Protein AF-A0A0B7JXJ0-F1 (afdb_monomer)

Mean predicted aligned error: 17.84 Å

Solvent-accessible surface area (backbone atoms only — not comparable to full-atom values): 14651 Å² total; per-residue (Å²): 142,82,88,81,85,82,82,78,84,78,79,81,83,83,75,88,80,89,81,88,82,89,87,88,83,88,86,86,85,82,81,86,80,88,84,84,80,89,73,78,81,78,77,83,59,80,78,66,70,68,76,76,74,81,79,88,85,82,81,88,83,80,93,78,85,79,77,86,87,81,82,88,81,78,84,67,84,74,80,68,88,86,56,69,81,76,65,71,84,64,75,80,68,64,88,68,76,80,69,72,51,68,66,66,76,43,39,68,59,53,48,41,45,48,65,74,70,55,45,51,75,67,55,50,49,53,48,38,38,71,77,66,67,43,80,90,70,56,72,67,56,53,51,47,45,36,45,73,72,68,56,56,66,97,67,83,57,74,79,51,37,39,56,55,49,50,53,30,57,75,50,76,66,45,87,70,89,44,66,56,95,84,41,80,51,59,62,78,58,51,54,55,48,33,65,71,60,46,34,72,59,63,70,63,67,74,78,77,123

Secondary structure (DSSP, 8-state):
--PPP----PPPP--------S---S--------------PPPPPGGGSSTTSS----------PPPS-SS----PPPPPTTSTTSSTTSTTS--------HHHHTHHHHHIIIIIS---HHHHHHHHHHHS-PPP--HHHHHHIIIIIS---SS--TTHHHHHHHHHHHTTT--PPEEETTEEEPHHHHHHHHHHTTHHHHHHHTT--

Structure (mmCIF, N/CA/C/O backbone):
data_AF-A0A0B7JXJ0-F1
#
_entry.id   AF-A0A0B7JXJ0-F1
#
loop_
_atom_site.group_PDB
_atom_site.id
_atom_site.type_symbol
_atom_site.label_atom_id
_atom_site.label_alt_id
_atom_site.label_comp_id
_atom_site.label_asym_id
_atom_site.label_entity_id
_atom_site.label_seq_id
_atom_site.pdbx_PDB_ins_code
_atom_site.Cartn_x
_atom_site.Cartn_y
_atom_site.Cartn_z
_atom_site.occupancy
_atom_site.B_iso_or_equiv
_atom_site.auth_seq_id
_atom_site.auth_comp_id
_atom_site.auth_asym_id
_atom_site.auth_atom_id
_atom_site.pdbx_PDB_model_num
ATOM 1 N N . LEU A 1 1 ? -20.223 4.659 -60.341 1.00 47.97 1 LEU A N 1
ATOM 2 C CA . LEU A 1 1 ? -19.064 5.566 -60.177 1.00 47.97 1 LEU A CA 1
ATOM 3 C C . LEU A 1 1 ? -19.302 6.415 -58.933 1.00 47.97 1 LEU A C 1
ATOM 5 O O . LEU A 1 1 ? -19.929 7.457 -59.026 1.00 47.97 1 LEU A O 1
ATOM 9 N N . GLN A 1 2 ? -18.898 5.919 -57.764 1.00 44.47 2 GLN A N 1
ATOM 10 C CA . GLN A 1 2 ? -18.879 6.688 -56.516 1.00 44.47 2 GLN A CA 1
ATOM 11 C C . GLN A 1 2 ? -17.408 6.894 -56.155 1.00 44.47 2 GLN A C 1
ATOM 13 O O . GLN A 1 2 ? -16.680 5.922 -55.962 1.00 44.47 2 GLN A O 1
ATOM 18 N N . GLN A 1 3 ? -16.966 8.150 -56.163 1.00 52.62 3 GLN A N 1
ATOM 19 C CA . GLN A 1 3 ? -15.644 8.558 -55.698 1.00 52.62 3 GLN A CA 1
ATOM 20 C C . GLN A 1 3 ? -15.716 8.735 -54.179 1.00 52.62 3 GLN A C 1
ATOM 22 O O . GLN A 1 3 ? -16.581 9.450 -53.680 1.00 52.62 3 GLN A O 1
ATOM 27 N N . GLY A 1 4 ? -14.853 8.020 -53.456 1.00 53.38 4 GLY A N 1
ATOM 28 C CA . GLY A 1 4 ? -14.697 8.140 -52.010 1.00 53.38 4 GLY A CA 1
ATOM 29 C C . GLY A 1 4 ? -13.566 9.107 -51.675 1.00 53.38 4 GLY A C 1
ATOM 30 O O . GLY A 1 4 ? -12.420 8.878 -52.066 1.00 53.38 4 GLY A O 1
ATOM 31 N N . ASP A 1 5 ? -13.898 10.168 -50.943 1.00 56.19 5 ASP A N 1
ATOM 32 C CA . ASP A 1 5 ? -12.958 11.165 -50.440 1.00 56.19 5 ASP A CA 1
ATOM 33 C C . ASP A 1 5 ? -12.105 10.613 -49.289 1.00 56.19 5 ASP A C 1
ATOM 35 O O . ASP A 1 5 ? -12.584 10.296 -48.197 1.00 56.19 5 ASP A O 1
ATOM 39 N N . HIS A 1 6 ? -10.795 10.537 -49.525 1.00 49.62 6 HIS A N 1
ATOM 40 C CA . HIS A 1 6 ? -9.788 10.270 -48.504 1.00 49.62 6 HIS A CA 1
ATOM 41 C C . HIS A 1 6 ? -9.431 11.566 -47.756 1.00 49.62 6 HIS A C 1
ATOM 43 O O . HIS A 1 6 ? -8.550 12.321 -48.172 1.00 49.62 6 HIS A O 1
ATOM 49 N N . HIS A 1 7 ? -10.050 11.798 -46.598 1.00 50.03 7 HIS A N 1
ATOM 50 C CA . HIS A 1 7 ? -9.590 12.824 -45.660 1.00 50.03 7 HIS A CA 1
ATOM 51 C C . HIS A 1 7 ? -8.250 12.418 -45.017 1.00 50.03 7 HIS A C 1
ATOM 53 O O . HIS A 1 7 ? -8.183 11.567 -44.128 1.00 50.03 7 HIS A O 1
ATOM 59 N N . ARG A 1 8 ? -7.160 13.062 -45.456 1.00 50.19 8 ARG A N 1
ATOM 60 C CA . ARG A 1 8 ? -5.863 13.066 -44.764 1.00 50.19 8 ARG A CA 1
ATOM 61 C C . ARG A 1 8 ? -5.978 13.875 -43.470 1.00 50.19 8 ARG A C 1
ATOM 63 O O . ARG A 1 8 ? -6.169 15.087 -43.510 1.00 50.19 8 ARG A O 1
ATOM 70 N N . TYR A 1 9 ? -5.791 13.220 -42.329 1.00 43.94 9 TYR A N 1
ATOM 71 C CA . TYR A 1 9 ? -5.527 13.901 -41.062 1.00 43.94 9 TYR A CA 1
ATOM 72 C C . TYR A 1 9 ? -4.094 14.451 -41.066 1.00 43.94 9 TYR A C 1
ATOM 74 O O . TYR A 1 9 ? -3.126 13.702 -40.943 1.00 43.94 9 TYR A O 1
ATOM 82 N N . SER A 1 10 ? -3.962 15.770 -41.217 1.00 50.22 10 SER A N 1
ATOM 83 C CA . SER A 1 10 ? -2.721 16.502 -40.948 1.00 50.22 10 SER A CA 1
ATOM 84 C C . SER A 1 10 ? -2.511 16.625 -39.441 1.00 50.22 10 SER A C 1
ATOM 86 O O . SER A 1 10 ? -3.312 17.247 -38.744 1.00 50.22 10 SER A O 1
ATOM 88 N N . SER A 1 11 ? -1.418 16.057 -38.938 1.00 47.81 11 SER A N 1
ATOM 89 C CA . SER A 1 11 ? -0.960 16.279 -37.565 1.00 47.81 11 SER A CA 1
ATOM 90 C C . SER A 1 11 ? -0.554 17.747 -37.358 1.00 47.81 11 SER A C 1
ATOM 92 O O . SER A 1 11 ? 0.164 18.298 -38.199 1.00 47.81 11 SER A O 1
ATOM 94 N N . PRO A 1 12 ? -0.949 18.391 -36.246 1.00 52.97 12 PRO A N 1
ATOM 95 C CA . PRO A 1 12 ? -0.534 19.755 -35.956 1.00 52.97 12 PRO A CA 1
ATOM 96 C C . PRO A 1 12 ? 0.953 19.811 -35.581 1.00 52.97 12 PRO A C 1
ATOM 98 O O . PRO A 1 12 ? 1.445 19.034 -34.760 1.00 52.97 12 PRO A O 1
ATOM 101 N N . LYS A 1 13 ? 1.666 20.763 -36.194 1.00 50.06 13 LYS A N 1
ATOM 102 C CA . LYS A 1 13 ? 3.033 21.152 -35.833 1.00 50.06 13 LYS A CA 1
ATOM 103 C C . LYS A 1 13 ? 3.005 21.794 -34.445 1.00 50.06 13 LYS A C 1
ATOM 105 O O . LYS A 1 13 ? 2.396 22.843 -34.266 1.00 50.06 13 LYS A O 1
ATOM 110 N N . ILE A 1 14 ? 3.665 21.167 -33.476 1.00 45.06 14 ILE A N 1
ATOM 111 C CA . ILE A 1 14 ? 3.884 21.745 -32.148 1.00 45.06 14 ILE A CA 1
ATOM 112 C C . ILE A 1 14 ? 5.011 22.772 -32.296 1.00 45.06 14 ILE A C 1
ATOM 114 O O . ILE A 1 14 ? 6.175 22.412 -32.457 1.00 45.06 14 ILE A O 1
ATOM 118 N N . SER A 1 15 ? 4.647 24.052 -32.309 1.00 46.19 15 SER A N 1
ATOM 119 C CA . SER A 1 15 ? 5.576 25.176 -32.213 1.00 46.19 15 SER A CA 1
ATOM 120 C C . SER A 1 15 ? 6.244 25.189 -30.838 1.00 46.19 15 SER A C 1
ATOM 122 O O . SER A 1 15 ? 5.575 25.038 -29.815 1.00 46.19 15 SER A O 1
ATOM 124 N N . SER A 1 16 ? 7.562 25.376 -30.824 1.00 48.06 16 SER A N 1
ATOM 125 C CA . SER A 1 16 ? 8.383 25.495 -29.623 1.00 48.06 16 SER A CA 1
ATOM 126 C C . SER A 1 16 ? 7.939 26.681 -28.768 1.00 48.06 16 SER A C 1
ATOM 128 O O . SER A 1 16 ? 8.025 27.828 -29.204 1.00 48.06 16 SER A O 1
ATOM 130 N N . VAL A 1 17 ? 7.506 26.411 -27.538 1.00 44.50 17 VAL A N 1
ATOM 131 C CA . VAL A 1 17 ? 7.297 27.441 -26.519 1.00 44.50 17 VAL A CA 1
ATOM 132 C C . VAL A 1 17 ? 8.558 27.502 -25.663 1.00 44.50 17 VAL A C 1
ATOM 134 O O . VAL A 1 17 ? 8.775 26.682 -24.775 1.00 44.50 17 VAL A O 1
ATOM 137 N N . SER A 1 18 ? 9.410 28.473 -25.973 1.00 50.56 18 SER A N 1
ATOM 138 C CA . SER A 1 18 ? 10.431 29.007 -25.078 1.00 50.56 18 SER A CA 1
ATOM 139 C C . SER A 1 18 ? 9.731 29.785 -23.962 1.00 50.56 18 SER A C 1
ATOM 141 O O . SER A 1 18 ? 9.198 30.867 -24.200 1.00 50.56 18 SER A O 1
ATOM 143 N N . GLY A 1 19 ? 9.681 29.217 -22.760 1.00 44.69 19 GLY A N 1
ATOM 144 C CA . GLY A 1 19 ? 9.004 29.839 -21.621 1.00 44.69 19 GLY A CA 1
ATOM 145 C C . GLY A 1 19 ? 9.145 29.010 -20.353 1.00 44.69 19 GLY A C 1
ATOM 146 O O . GLY A 1 19 ? 8.156 28.524 -19.817 1.00 44.69 19 GLY A O 1
ATOM 147 N N . LEU A 1 20 ? 10.382 28.793 -19.907 1.00 42.78 20 LEU A N 1
ATOM 148 C CA . LEU A 1 20 ? 10.691 28.080 -18.664 1.00 42.78 20 LEU A CA 1
ATOM 149 C C . LEU A 1 20 ? 11.835 28.778 -17.923 1.00 42.78 20 LEU A C 1
ATOM 151 O O . LEU A 1 20 ? 12.838 28.183 -17.550 1.00 42.78 20 LEU A O 1
ATOM 155 N N . GLU A 1 21 ? 11.648 30.070 -17.679 1.00 44.53 21 GLU A N 1
ATOM 156 C CA . GLU A 1 21 ? 12.346 30.790 -16.623 1.00 44.53 21 GLU A CA 1
ATOM 157 C C . GLU A 1 21 ? 11.290 31.318 -15.650 1.00 44.53 21 GLU A C 1
ATOM 159 O O . GLU A 1 21 ? 10.355 31.995 -16.066 1.00 44.53 21 GLU A O 1
ATOM 164 N N . SER A 1 22 ? 11.444 30.966 -14.365 1.00 41.81 22 SER A N 1
ATOM 165 C CA . SER A 1 22 ? 10.767 31.533 -13.175 1.00 41.81 22 SER A CA 1
ATOM 166 C C . SER A 1 22 ? 10.012 30.530 -12.285 1.00 41.81 22 SER A C 1
ATOM 168 O O . SER A 1 22 ? 8.867 30.750 -11.912 1.00 41.81 22 SER A O 1
ATOM 170 N N . TRP A 1 23 ? 10.680 29.447 -11.864 1.00 36.88 23 TRP A N 1
ATOM 171 C CA . TRP A 1 23 ? 10.329 28.716 -10.625 1.00 36.88 23 TRP A CA 1
ATOM 172 C C . TRP A 1 23 ? 11.566 28.272 -9.818 1.00 36.88 23 TRP A C 1
ATOM 174 O O . TRP A 1 23 ? 11.535 27.289 -9.087 1.00 36.88 23 TRP A O 1
ATOM 184 N N . ARG A 1 24 ? 12.683 29.013 -9.910 1.00 44.78 24 ARG A N 1
ATOM 185 C CA . ARG A 1 24 ? 13.949 28.694 -9.213 1.00 44.78 24 ARG A CA 1
ATOM 186 C C . ARG A 1 24 ? 14.305 29.699 -8.109 1.00 44.78 24 ARG A C 1
ATOM 188 O O . ARG A 1 24 ? 15.434 30.180 -8.041 1.00 44.78 24 ARG A O 1
ATOM 195 N N . ARG A 1 25 ? 13.352 30.062 -7.244 1.00 42.75 25 ARG A N 1
ATOM 196 C CA . ARG A 1 25 ? 13.656 30.954 -6.108 1.00 42.75 25 ARG A CA 1
ATOM 197 C C . ARG A 1 25 ? 12.685 30.831 -4.931 1.00 42.75 25 ARG A C 1
ATOM 199 O O . ARG A 1 25 ? 12.040 31.806 -4.558 1.00 42.75 25 ARG A O 1
ATOM 206 N N . ARG A 1 26 ? 12.571 29.640 -4.333 1.00 40.91 26 ARG A N 1
ATOM 207 C CA . ARG A 1 26 ? 12.050 29.510 -2.960 1.00 40.91 26 ARG A CA 1
ATOM 208 C C . ARG A 1 26 ? 12.375 28.155 -2.324 1.00 40.91 26 ARG A C 1
ATOM 210 O O . ARG A 1 26 ? 11.478 27.387 -2.038 1.00 40.91 26 ARG A O 1
ATOM 217 N N . GLU A 1 27 ? 13.659 27.863 -2.121 1.00 38.91 27 GLU A N 1
ATOM 218 C CA . GLU A 1 27 ? 14.087 26.732 -1.271 1.00 38.91 27 GLU A CA 1
ATOM 219 C C . GLU A 1 27 ? 15.546 26.898 -0.802 1.00 38.91 27 GLU A C 1
ATOM 221 O O . GLU A 1 27 ? 16.373 25.995 -0.846 1.00 38.91 27 GLU A O 1
ATOM 226 N N . GLN A 1 28 ? 15.885 28.108 -0.351 1.00 42.06 28 GLN A N 1
ATOM 227 C CA . GLN A 1 28 ? 17.089 28.343 0.442 1.00 42.06 28 GLN A CA 1
ATOM 228 C C . GLN A 1 28 ? 16.645 28.890 1.791 1.00 42.06 28 GLN A C 1
ATOM 230 O O . GLN A 1 28 ? 16.123 30.000 1.853 1.00 42.06 28 GLN A O 1
ATOM 235 N N . ASN A 1 29 ? 16.813 28.047 2.813 1.00 38.38 29 ASN A N 1
ATOM 236 C CA . ASN A 1 29 ? 16.817 28.306 4.260 1.00 38.38 29 ASN A CA 1
ATOM 237 C C . ASN A 1 29 ? 15.933 27.317 5.024 1.00 38.38 29 ASN A C 1
ATOM 239 O O . ASN A 1 29 ? 14.926 27.691 5.606 1.00 38.38 29 ASN A O 1
ATOM 243 N N . CYS A 1 30 ? 16.374 26.061 5.071 1.00 35.38 30 CYS A N 1
ATOM 244 C CA . CYS A 1 30 ? 16.351 25.292 6.311 1.00 35.38 30 CYS A CA 1
ATOM 245 C C . CYS A 1 30 ? 17.604 24.410 6.336 1.00 35.38 30 CYS A C 1
ATOM 247 O O . CYS A 1 30 ? 17.724 23.382 5.679 1.00 35.38 30 CYS A O 1
ATOM 249 N N . THR A 1 31 ? 18.576 24.949 7.053 1.00 38.94 31 THR A N 1
ATOM 250 C CA . THR A 1 31 ? 19.820 24.381 7.557 1.00 38.94 31 THR A CA 1
ATOM 251 C C . THR A 1 31 ? 19.767 22.895 7.935 1.00 38.94 31 THR A C 1
ATOM 253 O O . THR A 1 31 ? 18.953 22.483 8.751 1.00 38.94 31 THR A O 1
ATOM 256 N N . LEU A 1 32 ? 20.749 22.158 7.400 1.00 37.94 32 LEU A N 1
ATOM 257 C CA . LEU A 1 32 ? 21.675 21.283 8.137 1.00 37.94 32 LEU A CA 1
ATOM 258 C C . LEU A 1 32 ? 21.070 20.310 9.167 1.00 37.94 32 LEU A C 1
ATOM 260 O O . LEU A 1 32 ? 20.859 20.683 10.314 1.00 37.94 32 LEU A O 1
ATOM 264 N N . CYS A 1 33 ? 20.969 19.027 8.799 1.00 32.47 33 CYS A N 1
ATOM 265 C CA . CYS A 1 33 ? 21.754 17.944 9.421 1.00 32.47 33 CYS A CA 1
ATOM 266 C C . CYS A 1 33 ? 21.353 16.561 8.875 1.00 32.47 33 CYS A C 1
ATOM 268 O O . CYS A 1 33 ? 20.175 16.234 8.817 1.00 32.47 33 CYS A O 1
ATOM 270 N N . SER A 1 34 ? 22.367 15.738 8.571 1.00 36.69 34 SER A N 1
ATOM 271 C CA . SER A 1 34 ? 22.301 14.275 8.369 1.00 36.69 34 SER A CA 1
ATOM 272 C C . SER A 1 34 ? 21.519 13.808 7.127 1.00 36.69 34 SER A C 1
ATOM 274 O O . SER A 1 34 ? 20.306 13.701 7.134 1.00 36.69 34 SER A O 1
ATOM 276 N N . LEU A 1 35 ? 22.157 13.443 6.014 1.00 38.25 35 LEU A N 1
ATOM 277 C CA . LEU A 1 35 ? 22.920 12.197 5.903 1.00 38.25 35 LEU A CA 1
ATOM 278 C C . LEU A 1 35 ? 23.905 12.279 4.729 1.00 38.25 35 LEU A C 1
ATOM 280 O O . LEU A 1 35 ? 23.543 12.245 3.555 1.00 38.25 35 LEU A O 1
AT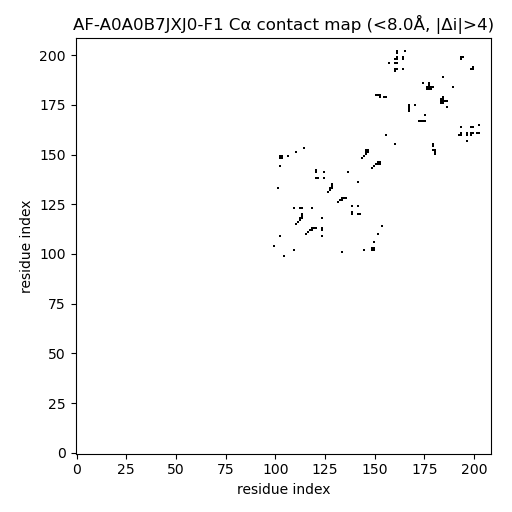OM 284 N N . ARG A 1 36 ? 25.185 12.351 5.089 1.00 42.50 36 ARG A N 1
ATOM 285 C CA . ARG A 1 36 ? 26.324 12.040 4.230 1.00 42.50 36 ARG A CA 1
ATOM 286 C C . ARG A 1 36 ? 26.483 10.514 4.137 1.00 42.50 36 ARG A C 1
ATOM 288 O O . ARG A 1 36 ? 26.435 9.837 5.154 1.00 42.50 36 ARG A O 1
ATOM 295 N N . LEU A 1 37 ? 26.850 10.054 2.938 1.00 39.66 37 LEU A N 1
ATOM 296 C CA . LEU A 1 37 ? 27.756 8.922 2.677 1.00 39.66 37 LEU A CA 1
ATOM 297 C C . LEU A 1 37 ? 27.223 7.487 2.884 1.00 39.66 37 LEU A C 1
ATOM 299 O O . LEU A 1 37 ? 27.625 6.798 3.811 1.00 39.66 37 LEU A O 1
ATOM 303 N N . TYR A 1 38 ? 26.538 6.952 1.869 1.00 35.59 38 TYR A N 1
ATOM 304 C CA . TYR A 1 38 ? 26.872 5.606 1.375 1.00 35.59 38 TYR A CA 1
ATOM 305 C C . TYR A 1 38 ? 27.699 5.748 0.094 1.00 35.59 38 TYR A C 1
ATOM 307 O O . TYR A 1 38 ? 27.228 5.567 -1.026 1.00 35.59 38 TYR A O 1
ATOM 315 N N . LYS A 1 39 ? 28.969 6.134 0.267 1.00 42.19 39 LYS A N 1
ATOM 316 C CA . LYS A 1 39 ? 29.984 5.952 -0.772 1.00 42.19 39 LYS A CA 1
ATOM 317 C C . LYS A 1 39 ? 30.222 4.448 -0.933 1.00 42.19 39 LYS A C 1
ATOM 319 O O . LYS A 1 39 ? 30.683 3.797 -0.005 1.00 42.19 39 LYS A O 1
ATOM 324 N N . ARG A 1 40 ? 29.940 3.949 -2.137 1.00 41.81 40 ARG A N 1
ATOM 325 C CA . ARG A 1 40 ? 30.835 3.077 -2.913 1.00 41.81 40 ARG A CA 1
ATOM 326 C C . ARG A 1 40 ? 31.457 1.922 -2.116 1.00 41.81 40 ARG A C 1
ATOM 328 O O . ARG A 1 40 ? 32.619 1.984 -1.730 1.00 41.81 40 ARG A O 1
ATOM 335 N N . TRP A 1 41 ? 30.699 0.842 -1.947 1.00 36.97 41 TRP A N 1
ATOM 336 C CA . TRP A 1 41 ? 31.303 -0.471 -1.719 1.00 36.97 41 TRP A CA 1
ATOM 337 C C . TRP A 1 41 ? 32.039 -0.894 -3.000 1.00 36.97 41 TRP A C 1
ATOM 339 O O . TRP A 1 41 ? 31.407 -0.945 -4.059 1.00 36.97 41 TRP A O 1
ATOM 349 N N . PRO A 1 42 ? 33.355 -1.160 -2.961 1.00 48.16 42 PRO A N 1
ATOM 350 C CA . PRO A 1 42 ? 34.022 -1.799 -4.080 1.00 48.16 42 PRO A CA 1
ATOM 351 C C . PRO A 1 42 ? 33.494 -3.233 -4.185 1.00 48.16 42 PRO A C 1
ATOM 353 O O . PRO A 1 42 ? 33.492 -3.982 -3.209 1.00 48.16 42 PRO A O 1
ATOM 356 N N . LEU A 1 43 ? 33.016 -3.600 -5.374 1.00 51.03 43 LEU A N 1
ATOM 357 C CA . LEU A 1 43 ? 32.731 -4.990 -5.714 1.00 51.03 43 LEU A CA 1
ATOM 358 C C . LEU A 1 43 ? 33.994 -5.829 -5.450 1.00 51.03 43 LEU A C 1
ATOM 360 O O . LEU A 1 43 ? 35.087 -5.394 -5.831 1.00 51.03 43 LEU A O 1
ATOM 364 N N . PRO A 1 44 ? 33.883 -7.012 -4.823 1.00 43.97 44 PRO A N 1
ATOM 365 C CA . PRO A 1 44 ? 35.027 -7.889 -4.652 1.00 43.97 44 PRO A CA 1
ATOM 366 C C . PRO A 1 44 ? 35.548 -8.301 -6.032 1.00 43.97 44 PRO A C 1
ATOM 368 O O . PRO A 1 44 ? 34.820 -8.824 -6.876 1.00 43.97 44 PRO A O 1
ATOM 371 N N . SER A 1 45 ? 36.826 -8.006 -6.258 1.00 58.59 45 SER A N 1
ATOM 372 C CA . SER A 1 45 ? 37.614 -8.484 -7.392 1.00 58.59 45 SER A CA 1
ATOM 373 C C . SER A 1 45 ? 37.469 -10.004 -7.549 1.00 58.59 45 SER A C 1
ATOM 375 O O . SER A 1 45 ? 37.428 -10.737 -6.558 1.00 58.59 45 SER A O 1
ATOM 377 N N . LYS A 1 46 ? 37.466 -10.483 -8.803 1.00 52.59 46 LYS A N 1
ATOM 378 C CA . LYS A 1 46 ? 37.468 -11.913 -9.177 1.00 52.59 46 LYS A CA 1
ATOM 379 C C . LYS A 1 46 ? 38.553 -12.744 -8.467 1.00 52.59 46 LYS A C 1
ATOM 381 O O . LYS A 1 46 ? 38.403 -13.956 -8.378 1.00 52.59 46 LYS A O 1
ATOM 386 N N . ALA A 1 47 ? 39.582 -12.112 -7.899 1.00 54.78 47 ALA A N 1
ATOM 387 C CA . ALA A 1 47 ? 40.631 -12.773 -7.122 1.00 54.78 47 ALA A CA 1
ATOM 388 C C . ALA A 1 47 ? 40.147 -13.433 -5.810 1.00 54.78 47 ALA A C 1
ATOM 390 O O . ALA A 1 47 ? 40.851 -14.276 -5.262 1.00 54.78 47 ALA A O 1
ATOM 391 N N . TRP A 1 48 ? 38.957 -13.097 -5.295 1.00 51.41 48 TRP A N 1
ATOM 392 C CA . TRP A 1 48 ? 38.418 -13.738 -4.083 1.00 51.41 48 TRP A CA 1
ATOM 393 C C . TRP A 1 48 ? 37.766 -15.109 -4.329 1.00 51.41 48 TRP A C 1
ATOM 395 O O . TRP A 1 48 ? 37.619 -15.886 -3.389 1.00 51.41 48 TRP A O 1
ATOM 405 N N . ALA A 1 49 ? 37.401 -15.437 -5.573 1.00 52.66 49 ALA A N 1
ATOM 406 C CA . ALA A 1 49 ? 36.721 -16.697 -5.886 1.00 52.66 49 ALA A CA 1
ATOM 407 C C . ALA A 1 49 ? 37.671 -17.909 -5.968 1.00 52.66 49 ALA A C 1
ATOM 409 O O . ALA A 1 49 ? 37.226 -19.039 -5.793 1.00 52.66 49 ALA A O 1
ATOM 410 N N . GLU A 1 50 ? 38.974 -17.698 -6.174 1.00 51.91 50 GLU A N 1
ATOM 411 C CA . GLU A 1 50 ? 39.943 -18.798 -6.322 1.00 51.91 50 GLU A CA 1
ATOM 412 C C . GLU A 1 50 ? 40.560 -19.258 -4.991 1.00 51.91 50 GLU A C 1
ATOM 414 O O . GLU A 1 50 ? 41.084 -20.366 -4.904 1.00 51.91 50 GLU A O 1
ATOM 419 N N . HIS A 1 51 ? 40.440 -18.474 -3.912 1.00 50.34 51 HIS A N 1
ATOM 420 C CA . HIS A 1 51 ? 41.056 -18.822 -2.623 1.00 50.34 51 HIS A CA 1
ATOM 421 C C . HIS A 1 51 ? 40.212 -19.771 -1.749 1.00 50.34 51 HIS A C 1
ATOM 423 O O . HIS A 1 51 ? 40.716 -20.330 -0.778 1.00 50.34 51 HIS A O 1
ATOM 429 N N . LEU A 1 52 ? 38.938 -20.001 -2.091 1.00 52.53 52 LEU A N 1
ATOM 430 C CA . LEU A 1 52 ? 38.053 -20.913 -1.347 1.00 52.53 52 LEU A CA 1
ATOM 431 C C . LEU A 1 52 ? 37.978 -22.330 -1.949 1.00 52.53 52 LEU A C 1
ATOM 433 O O . LEU A 1 52 ? 37.305 -23.193 -1.391 1.00 52.53 52 LEU A O 1
ATOM 437 N N . GLY A 1 53 ? 38.692 -22.597 -3.049 1.00 50.84 53 GLY A N 1
ATOM 438 C CA . GLY A 1 53 ? 38.655 -23.880 -3.763 1.00 50.84 53 GLY A CA 1
ATOM 439 C C . GLY A 1 53 ? 39.652 -24.955 -3.304 1.00 50.84 53 GLY A C 1
ATOM 440 O O . GLY A 1 53 ? 39.611 -26.055 -3.842 1.00 50.84 53 GLY A O 1
ATOM 441 N N . GLN A 1 54 ? 40.547 -24.690 -2.341 1.00 52.44 54 GLN A N 1
ATOM 442 C CA . GLN A 1 54 ? 41.655 -25.613 -2.006 1.00 52.44 54 GLN A CA 1
ATOM 443 C C . GLN A 1 54 ? 41.715 -26.086 -0.541 1.00 52.44 54 GLN A C 1
ATOM 445 O O . GLN A 1 54 ? 42.798 -26.320 -0.010 1.00 52.44 54 GLN A O 1
ATOM 450 N N . ARG A 1 55 ? 40.585 -26.252 0.158 1.00 48.88 55 ARG A N 1
ATOM 451 C CA . ARG A 1 55 ? 40.615 -26.742 1.555 1.00 48.88 55 ARG A CA 1
ATOM 452 C C . ARG A 1 55 ? 39.522 -27.740 1.937 1.00 48.88 55 ARG A C 1
ATOM 454 O O . ARG A 1 55 ? 38.993 -27.670 3.037 1.00 48.88 55 ARG A O 1
ATOM 461 N N . LEU A 1 56 ? 39.218 -28.711 1.074 1.00 51.00 56 LEU A N 1
ATOM 462 C CA . LEU A 1 56 ? 38.364 -29.848 1.453 1.00 51.00 56 LEU A CA 1
ATOM 463 C C . LEU A 1 56 ? 38.907 -31.193 0.958 1.00 51.00 56 LEU A C 1
ATOM 465 O O . LEU A 1 56 ? 38.201 -31.953 0.313 1.00 51.00 56 LEU A O 1
ATOM 469 N N . THR A 1 57 ? 40.151 -31.511 1.313 1.00 55.59 57 THR A N 1
ATOM 470 C CA . THR A 1 57 ? 40.625 -32.902 1.374 1.00 55.59 57 THR A CA 1
ATOM 471 C C . THR A 1 57 ? 41.674 -33.030 2.475 1.00 55.59 57 THR A C 1
ATOM 473 O O . THR A 1 57 ? 42.858 -32.856 2.214 1.00 55.59 57 THR A O 1
ATOM 476 N N . SER A 1 58 ? 41.246 -33.297 3.710 1.00 41.31 58 SER A N 1
ATOM 477 C CA . SER A 1 58 ? 42.069 -34.019 4.692 1.00 41.31 58 SER A CA 1
ATOM 478 C C . SER A 1 58 ? 41.182 -34.625 5.786 1.00 41.31 58 SER A C 1
ATOM 480 O O . SER A 1 58 ? 40.336 -33.912 6.332 1.00 41.31 58 SER A O 1
ATOM 482 N N . PRO A 1 59 ? 41.338 -35.925 6.098 1.00 54.44 59 PRO A N 1
ATOM 483 C CA . PRO A 1 59 ? 40.514 -36.631 7.067 1.00 54.44 59 PRO A CA 1
ATOM 484 C C . PRO A 1 59 ? 41.092 -36.568 8.492 1.00 54.44 59 PRO A C 1
ATOM 486 O O . PRO A 1 59 ? 42.301 -36.515 8.679 1.00 54.44 59 PRO A O 1
ATOM 489 N N . LEU A 1 60 ? 40.174 -36.627 9.466 1.00 52.34 60 LEU A N 1
ATOM 490 C CA . LEU A 1 60 ? 40.305 -37.168 10.829 1.00 52.34 60 LEU A CA 1
ATOM 491 C C . LEU A 1 60 ? 41.593 -36.858 11.616 1.00 52.34 60 LEU A C 1
ATOM 493 O O . LEU A 1 60 ? 42.577 -37.558 11.437 1.00 52.34 60 LEU A O 1
ATOM 497 N N . ILE A 1 61 ? 41.516 -35.967 12.619 1.00 45.41 61 ILE A N 1
ATOM 498 C CA . ILE A 1 61 ? 42.228 -36.102 13.909 1.00 45.41 61 ILE A CA 1
ATOM 499 C C . ILE A 1 61 ? 41.449 -35.359 15.019 1.00 45.41 61 ILE A C 1
ATOM 501 O O . ILE A 1 61 ? 41.280 -34.146 14.996 1.00 45.41 61 ILE A O 1
ATOM 505 N N . SER A 1 62 ? 40.972 -36.159 15.975 1.00 44.75 62 SER A N 1
ATOM 506 C CA . SER A 1 62 ? 40.972 -35.981 17.436 1.00 44.75 62 SER A CA 1
ATOM 507 C C . SER A 1 62 ? 40.746 -34.596 18.074 1.00 44.75 62 SER A C 1
ATOM 509 O O . SER A 1 62 ? 41.639 -33.757 18.137 1.00 44.75 62 SER A O 1
ATOM 511 N N . ASN A 1 63 ? 39.584 -34.472 18.727 1.00 52.72 63 ASN A N 1
ATOM 512 C CA . ASN A 1 63 ? 39.341 -33.903 20.063 1.00 52.72 63 ASN A CA 1
ATOM 513 C C . ASN A 1 63 ? 40.473 -33.076 20.712 1.00 52.72 63 ASN A C 1
ATOM 515 O O . ASN A 1 63 ? 41.396 -33.645 21.296 1.00 52.72 63 ASN A O 1
ATOM 519 N N . ARG A 1 64 ? 40.303 -31.747 20.748 1.00 44.56 64 ARG A N 1
ATOM 520 C CA . ARG A 1 64 ? 40.689 -30.866 21.871 1.00 44.56 64 ARG A CA 1
ATOM 521 C C . ARG A 1 64 ? 40.001 -29.505 21.716 1.00 44.56 64 ARG A C 1
ATOM 523 O O . ARG A 1 64 ? 40.394 -28.694 20.886 1.00 44.56 64 ARG A O 1
ATOM 530 N N . LEU A 1 65 ? 38.960 -29.275 22.515 1.00 48.69 65 LEU A N 1
ATOM 531 C CA . LEU A 1 65 ? 38.377 -27.949 22.732 1.00 48.69 65 LEU A CA 1
ATOM 532 C C . LEU A 1 65 ? 39.385 -27.098 23.525 1.00 48.69 65 LEU A C 1
ATOM 534 O O . LEU A 1 65 ? 39.789 -27.531 24.608 1.00 48.69 65 LEU A O 1
ATOM 538 N N . PRO A 1 66 ? 39.810 -25.918 23.041 1.00 48.66 66 PRO A N 1
ATOM 539 C CA . PRO A 1 66 ? 40.503 -24.966 23.891 1.00 48.66 66 PRO A CA 1
ATOM 540 C C . PRO A 1 66 ? 39.504 -24.321 24.861 1.00 48.66 66 PRO A C 1
ATOM 542 O O . PRO A 1 66 ? 38.421 -23.885 24.471 1.00 48.66 66 PRO A O 1
ATOM 545 N N . SER A 1 67 ? 39.893 -24.303 26.135 1.00 49.62 67 SER A N 1
ATOM 546 C CA . SER A 1 67 ? 39.206 -23.627 27.235 1.00 49.62 67 SER A CA 1
ATOM 547 C C . SER A 1 67 ? 39.015 -22.133 26.939 1.00 49.62 67 SER A C 1
ATOM 549 O O . SER A 1 67 ? 39.930 -21.477 26.442 1.00 49.62 67 SER A O 1
ATOM 551 N N . ILE A 1 68 ? 37.826 -21.606 27.245 1.00 54.47 68 ILE A N 1
ATOM 552 C CA . ILE A 1 68 ? 37.379 -20.233 26.936 1.00 54.47 68 ILE A CA 1
ATOM 553 C C . ILE A 1 68 ? 37.911 -19.195 27.954 1.00 54.47 68 ILE A C 1
ATOM 555 O O . ILE A 1 68 ? 37.722 -17.995 27.780 1.00 54.47 68 ILE A O 1
ATOM 559 N N . ASP A 1 69 ? 38.684 -19.607 28.959 1.00 48.38 69 ASP A N 1
ATOM 560 C CA . ASP A 1 69 ? 39.025 -18.747 30.103 1.00 48.38 69 ASP A CA 1
ATOM 561 C C . ASP A 1 69 ? 40.304 -17.893 29.958 1.00 48.38 69 ASP A C 1
ATOM 563 O O . ASP A 1 69 ? 40.900 -17.501 30.956 1.00 48.38 69 ASP A O 1
ATOM 567 N N . SER A 1 70 ? 40.771 -17.562 28.747 1.00 53.84 70 SER A N 1
ATOM 568 C CA . SER A 1 70 ? 42.054 -16.838 28.586 1.00 53.84 70 SER A CA 1
ATOM 569 C C . SER A 1 70 ? 42.028 -15.670 27.595 1.00 53.84 70 SER A C 1
ATOM 571 O O . SER A 1 70 ? 42.922 -15.517 26.767 1.00 53.84 70 SER A O 1
ATOM 573 N N . CYS A 1 71 ? 41.007 -14.811 27.661 1.00 45.56 71 CYS A N 1
ATOM 574 C CA . CYS A 1 71 ? 40.978 -13.552 26.895 1.00 45.56 71 CYS A CA 1
ATOM 575 C C . CYS A 1 71 ? 40.420 -12.350 27.682 1.00 45.56 71 CYS A C 1
ATOM 577 O O . CYS A 1 71 ? 39.907 -11.408 27.082 1.00 45.56 71 CYS A O 1
ATOM 579 N N . LEU A 1 72 ? 40.534 -12.350 29.014 1.00 52.94 72 LEU A N 1
ATOM 580 C CA . LEU A 1 72 ? 39.974 -11.302 29.878 1.00 52.94 72 LEU A CA 1
ATOM 581 C C . LEU A 1 72 ? 41.035 -10.602 30.742 1.00 52.94 72 LEU A C 1
ATOM 583 O O . LEU A 1 72 ? 40.789 -10.340 31.902 1.00 52.94 72 LEU A O 1
ATOM 587 N N . ASP A 1 73 ? 42.206 -10.278 30.177 1.00 52.94 73 ASP A N 1
ATOM 588 C CA . ASP A 1 73 ? 43.266 -9.562 30.923 1.00 52.94 73 ASP A CA 1
ATOM 589 C C . ASP A 1 73 ? 43.988 -8.459 30.131 1.00 52.94 73 ASP A C 1
ATOM 591 O O . ASP A 1 73 ? 45.110 -8.057 30.435 1.00 52.94 73 ASP A O 1
ATOM 595 N N . LYS A 1 74 ? 43.335 -7.883 29.117 1.00 54.56 74 LYS A N 1
ATOM 596 C CA . LYS A 1 74 ? 43.798 -6.617 28.521 1.00 54.56 74 LYS A CA 1
ATOM 597 C C . LYS A 1 74 ? 42.753 -5.528 28.693 1.00 54.56 74 LYS A C 1
ATOM 599 O O . LYS A 1 74 ? 42.142 -5.058 27.738 1.00 54.56 74 LYS A O 1
ATOM 604 N N . LEU A 1 75 ? 42.579 -5.142 29.957 1.00 45.84 75 LEU A N 1
ATOM 605 C CA . LEU A 1 75 ? 41.961 -3.889 30.377 1.00 45.84 75 LEU A CA 1
ATOM 606 C C . LEU A 1 75 ? 42.742 -2.718 29.762 1.00 45.84 75 LEU A C 1
ATOM 608 O O . LEU A 1 75 ? 43.808 -2.326 30.231 1.00 45.84 75 LEU A O 1
ATOM 612 N N . SER A 1 76 ? 42.201 -2.187 28.668 1.00 56.81 76 SER A N 1
ATOM 613 C CA . SER A 1 76 ? 42.524 -0.856 28.162 1.00 56.81 76 SER A CA 1
ATOM 614 C C . SER A 1 76 ? 41.898 0.183 29.108 1.00 56.81 76 SER A C 1
ATOM 616 O O . SER A 1 76 ? 40.790 -0.058 29.598 1.00 56.81 76 SER A O 1
ATOM 618 N N . PRO A 1 77 ? 42.583 1.300 29.416 1.00 63.34 77 PRO A N 1
ATOM 619 C CA . PRO A 1 77 ? 42.111 2.289 30.379 1.00 63.34 77 PRO A CA 1
ATOM 620 C C . PRO A 1 77 ? 40.731 2.814 29.980 1.00 63.34 77 PRO A C 1
ATOM 622 O O . PRO A 1 77 ? 40.490 3.170 28.826 1.00 63.34 77 PRO A O 1
ATOM 625 N N . GLY A 1 78 ? 39.822 2.807 30.956 1.00 59.03 78 GLY A N 1
ATOM 626 C CA . GLY A 1 78 ? 38.423 3.157 30.767 1.00 59.03 78 GLY A CA 1
ATOM 627 C C . GLY A 1 78 ? 38.242 4.530 30.110 1.00 59.03 78 GLY A C 1
ATOM 628 O O . GLY A 1 78 ? 39.046 5.440 30.335 1.00 59.03 78 GLY A O 1
ATOM 629 N N . PRO A 1 79 ? 37.187 4.699 29.295 1.00 63.62 79 PRO A N 1
ATOM 630 C CA . PRO A 1 79 ? 36.868 5.993 28.721 1.00 63.62 79 PRO A CA 1
ATOM 631 C C . PRO A 1 79 ? 36.626 7.020 29.842 1.00 63.62 79 PRO A C 1
ATOM 633 O O . PRO A 1 79 ? 36.063 6.675 30.886 1.00 63.62 79 PRO A O 1
ATOM 636 N N . PRO A 1 80 ? 37.041 8.282 29.646 1.00 62.66 80 PRO A N 1
ATOM 637 C CA . PRO A 1 80 ? 36.896 9.326 30.648 1.00 62.66 80 PRO A CA 1
ATOM 638 C C . PRO A 1 80 ? 35.416 9.528 31.037 1.00 62.66 80 PRO A C 1
ATOM 640 O O . PRO A 1 80 ? 34.541 9.513 30.163 1.00 62.66 80 PRO A O 1
ATOM 643 N N . PRO A 1 81 ? 35.114 9.775 32.326 1.00 58.81 81 PRO A N 1
ATOM 644 C CA . PRO A 1 81 ? 33.748 9.887 32.854 1.00 58.81 81 PRO A CA 1
ATOM 645 C C . PRO A 1 81 ? 32.932 11.080 32.314 1.00 58.81 81 PRO A C 1
ATOM 647 O O . PRO A 1 81 ? 31.763 11.230 32.656 1.00 58.81 81 PRO A O 1
ATOM 650 N N . SER A 1 82 ? 33.494 11.913 31.434 1.00 57.72 82 SER A N 1
ATOM 651 C CA . SER A 1 82 ? 32.843 13.101 30.867 1.00 57.72 82 SER A CA 1
ATOM 652 C C . SER A 1 82 ? 32.074 12.868 29.556 1.00 57.72 82 SER A C 1
ATOM 654 O O . SER A 1 82 ? 31.455 13.804 29.055 1.00 57.72 82 SER A O 1
ATOM 656 N N . LEU A 1 83 ? 32.045 11.645 29.005 1.00 51.34 83 LEU A N 1
ATOM 657 C CA . LEU A 1 83 ? 31.293 11.324 27.773 1.00 51.34 83 LEU A CA 1
ATOM 658 C C . LEU A 1 83 ? 30.076 10.405 27.976 1.00 51.34 83 LEU A C 1
ATOM 660 O O . LEU A 1 83 ? 29.350 10.125 27.020 1.00 51.34 83 LEU A O 1
ATOM 664 N N . LEU A 1 84 ? 29.782 9.989 29.212 1.00 51.31 84 LEU A N 1
ATOM 665 C CA . LEU A 1 84 ? 28.594 9.177 29.520 1.00 51.31 84 LEU A CA 1
ATOM 666 C C . LEU A 1 84 ? 27.274 9.964 29.456 1.00 51.31 84 LEU A C 1
ATOM 668 O O . LEU A 1 84 ? 26.210 9.361 29.354 1.00 51.31 84 LEU A O 1
ATOM 672 N N . HIS A 1 85 ? 27.331 11.299 29.421 1.00 53.97 85 HIS A N 1
ATOM 673 C CA . HIS A 1 85 ? 26.141 12.147 29.300 1.00 53.97 85 HIS A CA 1
ATOM 674 C C . HIS A 1 85 ? 25.696 12.397 27.842 1.00 53.97 85 HIS A C 1
ATOM 676 O O . HIS A 1 85 ? 24.599 12.903 27.616 1.00 53.97 85 HIS A O 1
ATOM 682 N N . CYS A 1 86 ? 26.511 12.009 26.849 1.00 51.81 86 CYS A N 1
ATOM 683 C CA . CYS A 1 86 ? 26.210 12.193 25.420 1.00 51.81 86 CYS A CA 1
ATOM 684 C C . CYS A 1 86 ? 25.720 10.917 24.709 1.00 51.81 86 CYS A C 1
ATOM 686 O O . CYS A 1 86 ? 25.270 10.994 23.567 1.00 51.81 86 CYS A O 1
ATOM 688 N N . LEU A 1 87 ? 25.774 9.748 25.359 1.00 50.59 87 LEU A N 1
ATOM 689 C CA . LEU A 1 87 ? 25.346 8.466 24.772 1.00 50.59 87 LEU A CA 1
ATOM 690 C C . LEU A 1 87 ? 23.929 8.026 25.181 1.00 50.59 87 LEU A C 1
ATOM 692 O O . LEU A 1 87 ? 23.468 6.961 24.772 1.00 50.59 87 LEU A O 1
ATOM 696 N N . LEU A 1 88 ? 23.200 8.854 25.931 1.00 55.53 88 LEU A N 1
ATOM 697 C CA . LEU A 1 88 ? 21.832 8.567 26.376 1.00 55.53 88 LEU A CA 1
ATOM 698 C C . LEU A 1 88 ? 20.794 9.512 25.739 1.00 55.53 88 LEU A C 1
ATOM 700 O O . LEU A 1 88 ? 20.103 10.246 26.438 1.00 55.53 88 LEU A O 1
ATOM 704 N N . PRO A 1 89 ? 20.635 9.462 24.402 1.00 55.34 89 PRO A N 1
ATOM 705 C CA . PRO A 1 89 ? 19.273 9.482 23.861 1.00 55.34 89 PRO A CA 1
ATOM 706 C C . PRO A 1 89 ? 19.030 8.430 22.760 1.00 55.34 89 PRO A C 1
ATOM 708 O O . PRO A 1 89 ? 18.145 8.597 21.929 1.00 55.34 89 PRO A O 1
ATOM 711 N N . LEU A 1 90 ? 19.793 7.329 22.728 1.00 51.34 90 LEU A N 1
ATOM 712 C CA . LEU A 1 90 ? 19.574 6.226 21.768 1.00 51.34 90 LEU A CA 1
ATOM 713 C C . LEU A 1 90 ? 19.126 4.903 22.408 1.00 51.34 90 LEU A C 1
ATOM 715 O O . LEU A 1 90 ? 18.598 4.040 21.707 1.00 51.34 90 LEU A O 1
ATOM 719 N N . ALA A 1 91 ? 19.248 4.765 23.731 1.00 47.25 91 ALA A N 1
ATOM 720 C CA . ALA A 1 91 ? 18.825 3.574 24.474 1.00 47.25 91 ALA A CA 1
ATOM 721 C C . ALA A 1 91 ? 17.317 3.537 24.814 1.00 47.25 91 ALA A C 1
ATOM 723 O O . ALA A 1 91 ? 16.842 2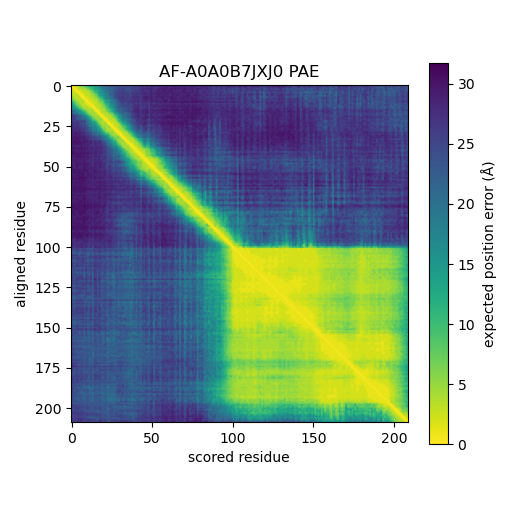.552 25.367 1.00 47.25 91 ALA A O 1
ATOM 724 N N . GLN A 1 92 ? 16.534 4.550 24.413 1.00 51.03 92 GLN A N 1
ATOM 725 C CA . GLN A 1 92 ? 15.065 4.445 24.355 1.00 51.03 92 GLN A CA 1
ATOM 726 C C . GLN A 1 92 ? 14.564 3.706 23.097 1.00 51.03 92 GLN A C 1
ATOM 728 O O . GLN A 1 92 ? 13.361 3.631 22.854 1.00 51.03 92 GLN A O 1
ATOM 733 N N . ARG A 1 93 ? 15.454 3.090 22.302 1.00 50.53 93 ARG A N 1
ATOM 734 C CA . ARG A 1 93 ? 15.078 2.001 21.385 1.00 50.53 93 ARG A CA 1
ATOM 735 C C . ARG A 1 93 ? 14.764 0.749 22.202 1.00 50.53 93 ARG A C 1
ATOM 737 O O . ARG A 1 93 ? 15.546 -0.193 22.262 1.00 50.53 93 ARG A O 1
ATOM 744 N N . LEU A 1 94 ? 13.627 0.808 22.881 1.00 51.91 94 LEU A N 1
ATOM 745 C CA . LEU A 1 94 ? 13.079 -0.232 23.733 1.00 51.91 94 LEU A CA 1
ATOM 746 C C . LEU A 1 94 ? 13.098 -1.595 23.020 1.00 51.91 94 LEU A C 1
ATOM 748 O O . LEU A 1 94 ? 12.515 -1.718 21.939 1.00 51.91 94 LEU A O 1
ATOM 752 N N . PRO A 1 95 ? 13.639 -2.653 23.645 1.00 62.69 95 PRO A N 1
ATOM 753 C CA . PRO A 1 95 ? 13.154 -4.001 23.412 1.00 62.69 95 PRO A CA 1
ATOM 754 C C . PRO A 1 95 ? 11.811 -4.128 24.148 1.00 62.69 95 PRO A C 1
ATOM 756 O O . PRO A 1 95 ? 11.730 -4.699 25.231 1.00 62.69 95 PRO A O 1
ATOM 759 N N . ALA A 1 96 ? 10.757 -3.504 23.613 1.00 52.78 96 ALA A N 1
ATOM 760 C CA . ALA A 1 96 ? 9.431 -3.596 24.207 1.00 52.78 96 ALA A CA 1
ATOM 761 C C . ALA A 1 96 ? 8.903 -5.020 24.010 1.00 52.78 96 ALA A C 1
ATOM 763 O O . ALA A 1 96 ? 8.778 -5.510 22.886 1.00 52.78 96 ALA A O 1
ATOM 764 N N . CYS A 1 97 ? 8.653 -5.673 25.138 1.00 40.56 97 CYS A N 1
ATOM 765 C CA . CYS A 1 97 ? 8.003 -6.959 25.292 1.00 40.56 97 CYS A CA 1
ATOM 766 C C . CYS A 1 97 ? 6.911 -7.161 24.237 1.00 40.56 97 CYS A C 1
ATOM 768 O O . CYS A 1 97 ? 6.008 -6.337 24.093 1.00 40.56 97 CYS A O 1
ATOM 770 N N . LYS A 1 98 ? 7.034 -8.267 23.502 1.00 54.94 98 LYS A N 1
ATOM 771 C CA . LYS A 1 98 ? 6.150 -8.700 22.422 1.00 54.94 98 LYS A CA 1
ATOM 772 C C . LYS A 1 98 ? 4.764 -9.050 22.976 1.00 54.94 98 LYS A C 1
ATOM 774 O O . LYS A 1 98 ? 4.405 -10.215 23.073 1.00 54.94 98 LYS A O 1
ATOM 779 N N . MET A 1 99 ? 3.976 -8.047 23.347 1.00 48.59 99 MET A N 1
ATOM 780 C CA . MET A 1 99 ? 2.560 -8.134 23.026 1.00 48.59 99 MET A CA 1
ATOM 781 C C . MET A 1 99 ? 2.549 -8.122 21.510 1.00 48.59 99 MET A C 1
ATOM 783 O O . MET A 1 99 ? 2.894 -7.102 20.909 1.00 48.59 99 MET A O 1
ATOM 787 N N . ASP A 1 100 ? 2.323 -9.284 20.898 1.00 62.75 100 ASP A N 1
ATOM 788 C CA . ASP A 1 100 ? 2.105 -9.339 19.462 1.00 62.75 100 ASP A CA 1
ATOM 789 C C . ASP A 1 100 ? 1.040 -8.289 19.166 1.00 62.75 100 ASP A C 1
ATOM 791 O O . ASP A 1 100 ? -0.087 -8.394 19.651 1.00 62.75 100 ASP A O 1
ATOM 795 N N . ASP A 1 101 ? 1.444 -7.219 18.473 1.00 85.81 101 ASP A N 1
ATOM 796 C CA . ASP A 1 101 ? 0.538 -6.130 18.133 1.00 85.81 101 ASP A CA 1
ATOM 797 C C . ASP A 1 101 ? -0.698 -6.790 17.519 1.00 85.81 101 ASP A C 1
ATOM 799 O O . ASP A 1 101 ? -0.546 -7.628 16.626 1.00 85.81 101 ASP A O 1
ATOM 803 N N . ILE A 1 102 ? -1.895 -6.488 18.026 1.00 92.75 102 ILE A N 1
ATOM 804 C CA . ILE A 1 102 ? -3.154 -7.136 17.622 1.00 92.75 102 ILE A CA 1
ATOM 805 C C . ILE A 1 102 ? -3.270 -7.122 16.080 1.00 92.75 102 ILE A C 1
ATOM 807 O O . ILE A 1 102 ? -3.717 -8.076 15.444 1.00 92.75 102 ILE A O 1
ATOM 811 N N . PHE A 1 103 ? -2.714 -6.090 15.439 1.00 93.44 103 PHE A N 1
ATOM 812 C CA . PHE A 1 103 ? -2.559 -5.991 13.987 1.00 93.44 103 PHE A CA 1
ATOM 813 C C . PHE A 1 103 ? -1.712 -7.106 13.348 1.00 93.44 103 PHE A C 1
ATOM 815 O O . PHE A 1 103 ? -2.065 -7.606 12.281 1.00 93.44 103 PHE A O 1
ATOM 822 N N . THR A 1 104 ? -0.595 -7.495 13.964 1.00 93.12 104 THR A N 1
ATOM 823 C CA . THR A 1 104 ? 0.271 -8.595 13.510 1.00 93.12 104 THR A CA 1
ATOM 824 C C . THR A 1 104 ? -0.460 -9.928 13.586 1.00 93.12 104 THR A C 1
ATOM 826 O O . THR A 1 104 ? -0.413 -10.694 12.621 1.00 93.12 104 THR A O 1
ATOM 829 N N . GLN A 1 105 ? -1.170 -10.183 14.690 1.00 94.31 105 GLN A N 1
ATOM 830 C CA . GLN A 1 105 ? -1.947 -11.412 14.880 1.00 94.31 105 GLN A CA 1
ATOM 831 C C . GLN A 1 105 ? -3.033 -11.546 13.804 1.00 94.31 105 GLN A C 1
ATOM 833 O O . GLN A 1 105 ? -3.165 -12.586 13.160 1.00 94.31 105 GLN A O 1
ATOM 838 N N . HIS A 1 106 ? -3.743 -10.453 13.518 1.00 95.75 106 HIS A N 1
ATOM 839 C CA . HIS A 1 106 ? -4.802 -10.413 12.507 1.00 95.75 106 HIS A CA 1
ATOM 840 C C . HIS A 1 106 ? -4.314 -10.007 11.105 1.00 95.75 106 HIS A C 1
ATOM 842 O O . HIS A 1 106 ? -5.119 -9.663 10.235 1.00 95.75 106 HIS A O 1
ATOM 848 N N . ARG A 1 107 ? -3.007 -10.091 10.821 1.00 94.38 107 ARG A N 1
ATOM 849 C CA . ARG A 1 107 ? -2.439 -9.722 9.513 1.00 94.38 107 ARG A CA 1
ATOM 850 C C . ARG A 1 107 ? -3.119 -10.411 8.319 1.00 94.38 107 ARG A C 1
ATOM 852 O O . ARG A 1 107 ? -3.399 -9.707 7.345 1.00 94.38 107 ARG A O 1
ATOM 859 N N . PRO A 1 108 ? -3.389 -11.735 8.330 1.00 95.12 108 PRO A N 1
ATOM 860 C CA . PRO A 1 108 ? -4.011 -12.409 7.187 1.00 95.12 108 PRO A CA 1
ATOM 861 C C . PRO A 1 108 ? -5.427 -11.896 6.904 1.00 95.12 108 PRO A C 1
ATOM 863 O O . PRO A 1 108 ? -5.771 -11.634 5.753 1.00 95.12 108 PRO A O 1
ATOM 866 N N . LEU A 1 109 ? -6.212 -11.684 7.962 1.00 96.56 109 LEU A N 1
ATOM 867 C CA . LEU A 1 109 ? -7.566 -11.139 7.887 1.00 96.56 109 LEU A CA 1
ATOM 868 C C . LEU A 1 109 ? -7.557 -9.740 7.269 1.00 96.56 109 LEU A C 1
ATOM 870 O O . LEU A 1 109 ? -8.261 -9.471 6.297 1.00 96.56 109 LEU A O 1
ATOM 874 N N . ILE A 1 110 ? -6.711 -8.860 7.803 1.00 96.06 110 ILE A N 1
ATOM 875 C CA . ILE A 1 110 ? -6.591 -7.482 7.332 1.00 96.06 110 ILE A CA 1
ATOM 876 C C . ILE A 1 110 ? -6.159 -7.456 5.860 1.00 96.06 110 ILE A C 1
ATOM 878 O O . ILE A 1 110 ? -6.710 -6.696 5.059 1.00 96.06 110 ILE A O 1
ATOM 882 N N . LYS A 1 111 ? -5.204 -8.315 5.477 1.00 94.50 111 LYS A N 1
ATOM 883 C CA . LYS A 1 111 ? -4.746 -8.444 4.089 1.00 94.50 111 LYS A CA 1
ATOM 884 C C . LYS A 1 111 ? -5.894 -8.848 3.159 1.00 94.50 111 LYS A C 1
ATOM 886 O O . LYS A 1 111 ? -6.070 -8.203 2.125 1.00 94.50 111 LYS A O 1
ATOM 891 N N . ARG A 1 112 ? -6.697 -9.844 3.543 1.00 95.19 112 ARG A N 1
ATOM 892 C CA . ARG A 1 112 ? -7.878 -10.290 2.791 1.00 95.19 112 ARG A CA 1
ATOM 893 C C . ARG A 1 112 ? -8.895 -9.161 2.609 1.00 95.19 112 ARG A C 1
ATOM 895 O O . ARG A 1 112 ? -9.226 -8.821 1.473 1.00 95.19 112 ARG A O 1
ATOM 902 N N . LEU A 1 113 ? -9.326 -8.521 3.698 1.00 96.69 113 LEU A N 1
ATOM 903 C CA . LEU A 1 113 ? -10.312 -7.431 3.652 1.00 96.69 113 LEU A CA 1
ATOM 904 C C . LEU A 1 113 ? -9.841 -6.276 2.751 1.00 96.69 113 LEU A C 1
ATOM 906 O O . LEU A 1 113 ? -10.591 -5.748 1.924 1.00 96.69 113 LEU A O 1
ATOM 910 N N . TYR A 1 114 ? -8.573 -5.886 2.883 1.00 93.88 114 TYR A N 1
ATOM 911 C CA . TYR A 1 114 ? -8.043 -4.710 2.202 1.00 93.88 114 TYR A CA 1
ATOM 912 C C . TYR A 1 114 ? -7.674 -4.965 0.729 1.00 93.88 114 TYR A C 1
ATOM 914 O O . TYR A 1 114 ? -7.924 -4.114 -0.133 1.00 93.88 114 TYR A O 1
ATOM 922 N N . GLN A 1 115 ? -7.071 -6.117 0.415 1.00 90.81 115 GLN A N 1
ATOM 923 C CA . GLN A 1 115 ? -6.558 -6.424 -0.926 1.00 90.81 115 GLN A CA 1
ATOM 924 C C . GLN A 1 115 ? -7.528 -7.246 -1.770 1.00 90.81 115 GLN A C 1
ATOM 926 O O . GLN A 1 115 ? -7.773 -6.884 -2.925 1.00 90.81 115 GLN A O 1
ATOM 931 N N . GLU A 1 116 ? -8.060 -8.334 -1.213 1.00 91.31 116 GLU A N 1
ATOM 932 C CA . GLU A 1 116 ? -8.896 -9.292 -1.943 1.00 91.31 116 GLU A CA 1
ATOM 933 C C . GLU A 1 116 ? -10.312 -8.738 -2.095 1.00 91.31 116 GLU A C 1
ATOM 935 O O . GLU A 1 116 ? -10.795 -8.561 -3.212 1.00 91.31 116 GLU A O 1
ATOM 940 N N . GLU A 1 117 ? -10.928 -8.335 -0.984 1.00 95.44 117 GLU A N 1
ATOM 941 C CA . GLU A 1 117 ? -12.294 -7.795 -0.963 1.00 95.44 117 GLU A CA 1
ATOM 942 C C . GLU A 1 117 ? -12.363 -6.310 -1.350 1.00 95.44 117 GLU A C 1
ATOM 944 O O . GLU A 1 117 ? -13.441 -5.745 -1.537 1.00 95.44 117 GLU A O 1
ATOM 949 N N . ARG A 1 118 ? -11.199 -5.663 -1.495 1.00 93.19 118 ARG A N 1
ATOM 950 C CA . ARG A 1 118 ? -11.036 -4.249 -1.868 1.00 93.19 118 ARG A CA 1
ATOM 951 C C . ARG A 1 118 ? -11.827 -3.266 -1.002 1.00 93.19 118 ARG A C 1
ATOM 953 O O . ARG A 1 118 ? -12.134 -2.167 -1.484 1.00 93.19 118 ARG A O 1
ATOM 960 N N . LYS A 1 119 ? -12.094 -3.608 0.261 1.00 97.00 119 LYS A N 1
ATOM 961 C CA . LYS A 1 119 ? -12.771 -2.724 1.216 1.00 97.00 119 LYS A CA 1
ATOM 962 C C . LYS A 1 119 ? -11.995 -1.411 1.369 1.00 97.00 119 LYS A C 1
ATOM 964 O O . LYS A 1 119 ? -10.772 -1.345 1.198 1.00 97.00 119 LYS A O 1
ATOM 969 N N . SER A 1 120 ? -12.719 -0.325 1.619 1.00 96.75 120 SER A N 1
ATOM 970 C CA . SER A 1 120 ? -12.098 0.966 1.929 1.00 96.75 120 SER A CA 1
ATOM 971 C C . SER A 1 120 ? -11.483 0.947 3.332 1.00 96.75 120 SER A C 1
ATOM 973 O O . SER A 1 120 ? -11.882 0.146 4.170 1.00 96.75 120 SER A O 1
ATOM 975 N N . LEU A 1 121 ? -10.536 1.850 3.614 1.00 96.56 121 LEU A N 1
ATOM 976 C CA . LEU A 1 121 ? -9.915 1.938 4.943 1.00 96.56 121 LEU A CA 1
ATOM 977 C C . LEU A 1 121 ? -10.953 2.148 6.061 1.00 96.56 121 LEU A C 1
ATOM 979 O O . LEU A 1 121 ? -10.824 1.558 7.125 1.00 96.56 121 LEU A O 1
ATOM 983 N N . LYS A 1 122 ? -11.999 2.941 5.786 1.00 97.88 122 LYS A N 1
ATOM 984 C CA . LYS A 1 122 ? -13.115 3.182 6.714 1.00 97.88 122 LYS A CA 1
ATOM 985 C C . LYS A 1 122 ? -13.879 1.898 7.032 1.00 97.88 122 LYS A C 1
ATOM 987 O O . LYS A 1 122 ? -14.056 1.574 8.193 1.00 97.88 122 LYS A O 1
ATOM 992 N N . GLN A 1 123 ? -14.224 1.132 5.998 1.00 98.31 123 GLN A N 1
ATOM 993 C CA . GLN A 1 123 ? -14.906 -0.154 6.165 1.00 98.31 123 GLN A CA 1
ATOM 994 C C . GLN A 1 123 ? -14.041 -1.175 6.905 1.00 98.31 123 GLN A C 1
ATOM 996 O O . GLN A 1 123 ? -14.549 -1.917 7.730 1.00 98.31 123 GLN A O 1
ATOM 1001 N N . VAL A 1 124 ? -12.733 -1.220 6.626 1.00 97.69 124 VAL A N 1
ATOM 1002 C CA . VAL A 1 124 ? -11.824 -2.123 7.348 1.00 97.69 124 VAL A CA 1
ATOM 1003 C C . VAL A 1 124 ? -11.753 -1.747 8.826 1.00 97.69 124 VAL A C 1
ATOM 1005 O O . VAL A 1 124 ? -11.824 -2.638 9.659 1.00 97.69 124 VAL A O 1
ATOM 1008 N N . LYS A 1 125 ? -11.677 -0.452 9.157 1.00 97.62 125 LYS A N 1
ATOM 1009 C CA . LYS A 1 125 ? -11.761 0.029 10.543 1.00 97.62 125 LYS A CA 1
ATOM 1010 C C . LYS A 1 125 ? -13.062 -0.422 11.211 1.00 97.62 125 LYS A C 1
ATOM 1012 O O . LYS A 1 125 ? -13.005 -1.058 12.252 1.00 97.62 125 LYS A O 1
ATOM 1017 N N . GLU A 1 126 ? -14.207 -0.134 10.592 1.00 98.31 126 GLU A N 1
ATOM 1018 C CA . GLU A 1 126 ? -15.531 -0.484 11.128 1.00 98.31 126 GLU A CA 1
ATOM 1019 C C . GLU A 1 126 ? -15.667 -1.991 11.383 1.00 98.31 126 GLU A C 1
ATOM 1021 O O . GLU A 1 126 ? -16.110 -2.386 12.457 1.00 98.31 126 GLU A O 1
ATOM 1026 N N . ILE A 1 127 ? -15.232 -2.836 10.444 1.00 98.19 127 ILE A N 1
ATOM 1027 C CA . ILE A 1 127 ? -15.250 -4.301 10.595 1.00 98.19 127 ILE A CA 1
ATOM 1028 C C . ILE A 1 127 ? -14.326 -4.746 11.738 1.00 98.19 127 ILE A C 1
ATOM 10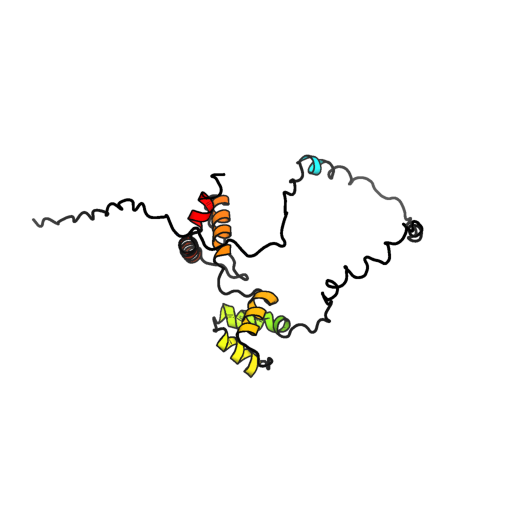30 O O . ILE A 1 127 ? -14.719 -5.563 12.563 1.00 98.19 127 ILE A O 1
ATOM 1034 N N . LEU A 1 128 ? -13.105 -4.206 11.822 1.00 97.19 128 LEU A N 1
ATOM 1035 C CA . LEU A 1 128 ? -12.147 -4.590 12.866 1.00 97.19 128 LEU A CA 1
ATOM 1036 C C . LEU A 1 128 ? -12.610 -4.172 14.269 1.00 97.19 128 LEU A C 1
ATOM 1038 O O . LEU A 1 128 ? -12.447 -4.937 15.216 1.00 97.19 128 LEU A O 1
ATOM 1042 N N . GLU A 1 129 ? -13.202 -2.988 14.409 1.00 97.50 129 GLU A N 1
ATOM 1043 C CA . GLU A 1 129 ? -13.722 -2.494 15.689 1.00 97.50 129 GLU A CA 1
ATOM 1044 C C . GLU A 1 129 ? -15.001 -3.238 16.107 1.00 97.50 129 GLU A C 1
ATOM 1046 O O . GLU A 1 129 ? -15.124 -3.628 17.265 1.00 97.50 129 GLU A O 1
ATOM 1051 N N . SER A 1 130 ? -15.927 -3.489 15.173 1.00 98.12 130 SER A N 1
ATOM 1052 C CA . SER A 1 130 ? -17.222 -4.118 15.481 1.00 98.12 130 SER A CA 1
ATOM 1053 C C . SER A 1 130 ? -17.162 -5.639 15.637 1.00 98.12 130 SER A C 1
ATOM 1055 O O . SER A 1 130 ? -17.728 -6.172 16.588 1.00 98.12 130 SER A O 1
ATOM 1057 N N . GLU A 1 131 ? -16.484 -6.350 14.734 1.00 97.94 131 GLU A N 1
ATOM 1058 C CA . GLU A 1 131 ? -16.464 -7.820 14.727 1.00 97.94 131 GLU A CA 1
ATOM 1059 C C . GLU A 1 131 ? -15.294 -8.385 15.542 1.00 97.94 131 GLU A C 1
ATOM 1061 O O . GLU A 1 131 ? -15.438 -9.405 16.214 1.00 97.94 131 GLU A O 1
ATOM 1066 N N . TYR A 1 132 ? -14.136 -7.718 15.502 1.00 96.25 132 TYR A N 1
ATOM 1067 C CA . TYR A 1 132 ? -12.882 -8.217 16.082 1.00 96.25 132 TYR A CA 1
ATOM 1068 C C . TYR A 1 132 ? -12.443 -7.462 17.341 1.00 96.25 132 TYR A C 1
ATOM 1070 O O . TYR A 1 132 ? -11.361 -7.735 17.859 1.00 96.25 132 TYR A O 1
ATOM 1078 N N . GLN A 1 133 ? -13.276 -6.542 17.844 1.00 96.12 133 GLN A N 1
ATOM 1079 C CA . GLN A 1 133 ? -13.073 -5.822 19.109 1.00 96.12 133 GLN A CA 1
ATOM 1080 C C . GLN A 1 133 ? -11.753 -5.033 19.157 1.00 96.12 133 GLN A C 1
ATOM 1082 O O . GLN A 1 133 ? -11.128 -4.892 20.210 1.00 96.12 133 GLN A O 1
ATOM 1087 N N . PHE A 1 134 ? -11.302 -4.513 18.012 1.00 95.44 134 PHE A N 1
ATOM 1088 C CA . PHE A 1 134 ? -10.146 -3.621 17.985 1.0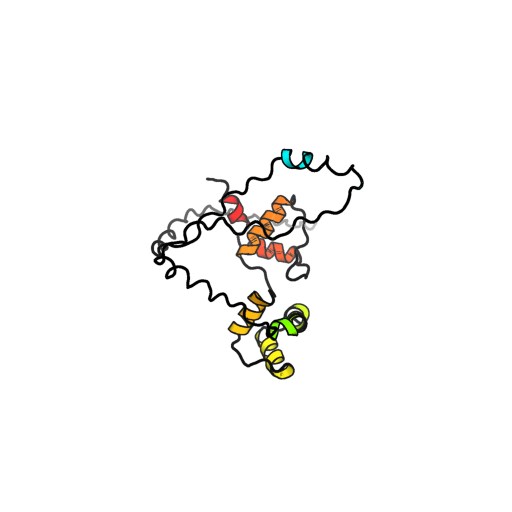0 95.44 134 PHE A CA 1
ATOM 1089 C C . PHE A 1 134 ? -10.454 -2.322 18.749 1.00 95.44 134 PHE A C 1
ATOM 1091 O O . PHE A 1 134 ? -11.589 -1.843 18.712 1.00 95.44 134 PHE A O 1
ATOM 1098 N N . PRO A 1 135 ? -9.452 -1.706 19.403 1.00 95.62 135 PRO A N 1
ATOM 1099 C CA . PRO A 1 135 ? -9.646 -0.429 20.071 1.00 95.62 135 PRO A CA 1
ATOM 1100 C C . PRO A 1 135 ? -10.019 0.658 19.059 1.00 95.62 135 PRO A C 1
ATOM 1102 O O . PRO A 1 135 ? -9.391 0.788 17.997 1.00 95.62 135 PRO A O 1
ATOM 1105 N N . GLU A 1 136 ? -11.011 1.470 19.423 1.00 97.38 136 GLU A N 1
ATOM 1106 C CA . GLU A 1 136 ? -11.423 2.605 18.609 1.00 97.38 136 GLU A CA 1
ATOM 1107 C C . GLU A 1 136 ? -10.261 3.594 18.483 1.00 97.38 136 GLU A C 1
ATOM 1109 O O . GLU A 1 136 ? -9.725 4.112 19.464 1.00 97.38 136 GLU A O 1
ATOM 1114 N N . SER A 1 137 ? -9.824 3.829 17.250 1.00 96.69 137 SER A N 1
ATOM 1115 C CA . SER A 1 137 ? -8.681 4.700 16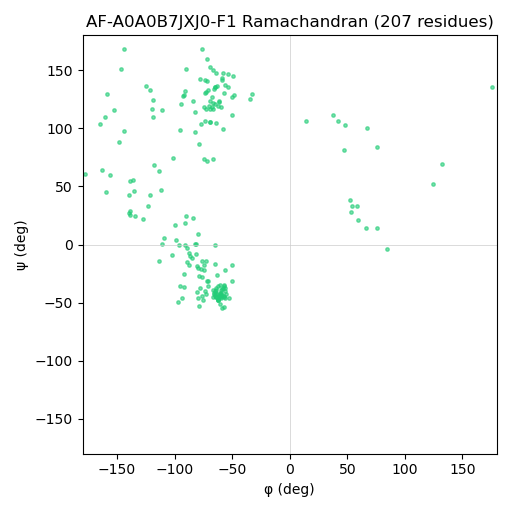.975 1.00 96.69 137 SER A CA 1
ATOM 1116 C C . SER A 1 137 ? -8.879 5.494 15.690 1.00 96.69 137 SER A C 1
ATOM 1118 O O . SER A 1 137 ? -9.816 5.280 14.926 1.00 96.69 137 SER A O 1
ATOM 1120 N N . SER A 1 138 ? -8.030 6.490 15.442 1.00 97.56 138 SER A N 1
ATOM 1121 C CA . SER A 1 138 ? -8.197 7.345 14.265 1.00 97.56 138 SER A CA 1
ATOM 1122 C C . SER A 1 138 ? -7.905 6.591 12.958 1.00 97.56 138 SER A C 1
ATOM 1124 O O . SER A 1 138 ? -7.077 5.682 12.904 1.00 97.56 138 SER A O 1
ATOM 1126 N N . LEU A 1 139 ? -8.528 7.011 11.850 1.00 97.38 139 LEU A N 1
ATOM 1127 C CA . LEU A 1 139 ? -8.246 6.437 10.523 1.00 97.38 139 LEU A CA 1
ATOM 1128 C C . LEU A 1 139 ? -6.762 6.549 10.134 1.00 97.38 139 LEU A C 1
ATOM 1130 O O . LEU A 1 139 ? -6.219 5.637 9.513 1.00 97.38 139 LEU A O 1
ATOM 1134 N N . ALA A 1 140 ? -6.103 7.647 10.518 1.00 95.94 140 ALA A N 1
ATOM 1135 C CA . ALA A 1 140 ? -4.680 7.859 10.265 1.00 95.94 140 ALA A CA 1
ATOM 1136 C C . ALA A 1 140 ? -3.810 6.828 11.000 1.00 95.94 140 ALA A C 1
ATOM 1138 O O . ALA A 1 140 ? -2.832 6.335 10.439 1.00 95.94 140 ALA A O 1
ATOM 1139 N N . PHE A 1 141 ? -4.192 6.453 12.224 1.00 95.62 141 PHE A N 1
ATOM 1140 C CA . PHE A 1 141 ? -3.505 5.409 12.978 1.00 95.62 141 PHE A CA 1
ATOM 1141 C C . PHE A 1 141 ? -3.579 4.056 12.260 1.00 95.62 141 PHE A C 1
ATOM 1143 O O . PHE A 1 141 ? -2.546 3.421 12.046 1.00 95.62 141 PHE A O 1
ATOM 1150 N N . TYR A 1 142 ? -4.770 3.661 11.794 1.00 95.56 142 TYR A N 1
ATOM 1151 C CA . TYR A 1 142 ? -4.935 2.459 10.971 1.00 95.56 142 TYR A CA 1
ATOM 1152 C C . TYR A 1 142 ? -4.100 2.523 9.690 1.00 95.56 142 TYR A C 1
ATOM 1154 O O . TYR A 1 142 ? -3.445 1.546 9.337 1.00 95.56 142 TYR A O 1
ATOM 1162 N N . GLU A 1 143 ? -4.073 3.663 8.999 1.00 94.38 143 GLU A N 1
ATOM 1163 C CA . GLU A 1 143 ? -3.268 3.819 7.786 1.00 94.38 143 GLU A CA 1
ATOM 1164 C C . GLU A 1 143 ? -1.772 3.598 8.047 1.00 94.38 143 GLU A C 1
ATOM 1166 O O . GLU A 1 143 ? -1.115 2.876 7.292 1.00 94.38 143 GLU A O 1
ATOM 1171 N N . ILE A 1 144 ? -1.243 4.186 9.124 1.00 93.81 144 ILE A N 1
ATOM 1172 C CA . ILE A 1 144 ? 0.152 4.024 9.545 1.00 93.81 144 ILE A CA 1
ATOM 1173 C C . ILE A 1 144 ? 0.428 2.555 9.883 1.00 93.81 144 ILE A C 1
ATOM 1175 O O . ILE A 1 144 ? 1.383 1.981 9.366 1.00 93.81 144 ILE A O 1
ATOM 1179 N N . LYS A 1 145 ? -0.437 1.898 10.667 1.00 94.06 145 LYS A N 1
ATOM 1180 C CA . LYS A 1 145 ? -0.281 0.477 11.024 1.00 94.06 145 LYS A CA 1
ATOM 1181 C C . LYS A 1 145 ? -0.314 -0.442 9.801 1.00 94.06 145 LYS A C 1
ATOM 1183 O O . LYS A 1 145 ? 0.549 -1.306 9.655 1.00 94.06 145 LYS A O 1
ATOM 1188 N N . LEU A 1 146 ? -1.246 -0.234 8.872 1.00 93.56 146 LEU A N 1
ATOM 1189 C CA . LEU A 1 146 ? -1.305 -1.005 7.625 1.00 93.56 146 LEU A CA 1
ATOM 1190 C C . LEU A 1 146 ? -0.033 -0.831 6.788 1.00 93.56 146 LEU A C 1
ATOM 1192 O O . LEU A 1 146 ? 0.504 -1.806 6.260 1.00 93.56 146 LEU A O 1
ATOM 1196 N N . ARG A 1 147 ? 0.450 0.409 6.672 1.00 91.31 147 ARG A N 1
ATOM 1197 C CA . ARG A 1 147 ? 1.581 0.768 5.817 1.00 91.31 147 ARG A CA 1
ATOM 1198 C C . ARG A 1 147 ? 2.923 0.335 6.394 1.00 91.31 147 ARG A C 1
ATOM 1200 O O . ARG A 1 147 ? 3.729 -0.216 5.648 1.00 91.31 147 ARG A O 1
ATOM 1207 N N . ASP A 1 148 ? 3.162 0.622 7.667 1.00 90.38 148 ASP A N 1
ATOM 1208 C CA . ASP A 1 148 ? 4.485 0.519 8.283 1.00 90.38 148 ASP A CA 1
ATOM 1209 C C . ASP A 1 148 ? 4.674 -0.828 8.982 1.00 90.38 148 ASP A C 1
ATOM 1211 O O . ASP A 1 148 ? 5.758 -1.400 8.917 1.00 90.38 148 ASP A O 1
ATOM 1215 N N . LEU A 1 149 ? 3.615 -1.370 9.593 1.00 90.88 149 LEU A N 1
ATOM 1216 C CA . LEU A 1 149 ? 3.693 -2.620 10.349 1.00 90.88 149 LEU A CA 1
ATOM 1217 C C . LEU A 1 149 ? 3.332 -3.838 9.492 1.00 90.88 149 LEU A C 1
ATOM 1219 O O . LEU A 1 149 ? 4.059 -4.829 9.488 1.00 90.88 149 LEU A O 1
ATOM 1223 N N . LEU A 1 150 ? 2.250 -3.768 8.711 1.00 90.62 150 LEU A N 1
ATOM 1224 C CA . LEU A 1 150 ? 1.865 -4.882 7.830 1.00 90.62 150 LEU A CA 1
ATOM 1225 C C . LEU A 1 150 ? 2.531 -4.824 6.452 1.00 90.62 150 LEU A C 1
ATOM 1227 O O . LEU A 1 150 ? 2.550 -5.839 5.744 1.00 90.62 150 LEU A O 1
ATOM 1231 N N . GLY A 1 151 ? 3.064 -3.659 6.070 1.00 90.25 151 GLY A N 1
ATOM 1232 C CA . GLY A 1 151 ? 3.623 -3.417 4.741 1.00 90.25 151 GLY A CA 1
ATOM 1233 C C . GLY A 1 151 ? 2.576 -3.458 3.628 1.00 90.25 151 GLY A C 1
ATOM 1234 O O . GLY A 1 151 ? 2.943 -3.562 2.466 1.00 90.25 151 GLY A O 1
ATOM 1235 N N . VAL A 1 152 ? 1.283 -3.411 3.964 1.00 90.50 152 VAL A N 1
ATOM 1236 C CA . VAL A 1 152 ? 0.186 -3.593 3.012 1.00 90.50 152 VAL A CA 1
ATOM 1237 C C . VAL A 1 152 ? -0.074 -2.273 2.297 1.00 90.50 152 VAL A C 1
ATOM 1239 O O . VAL A 1 1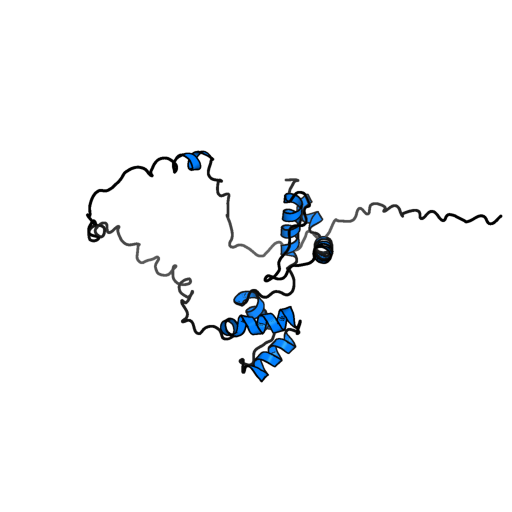52 ? -0.522 -1.293 2.896 1.00 90.50 152 VAL A O 1
ATOM 1242 N N . ARG A 1 153 ? 0.184 -2.235 0.990 1.00 91.38 153 ARG A N 1
ATOM 1243 C CA . ARG A 1 153 ? -0.039 -1.061 0.144 1.00 91.38 153 ARG A CA 1
ATOM 1244 C C . ARG A 1 153 ? -0.923 -1.402 -1.043 1.00 91.38 153 ARG A C 1
ATOM 1246 O O . ARG A 1 153 ? -0.736 -2.378 -1.756 1.00 91.38 153 ARG A O 1
ATOM 1253 N N . LYS A 1 154 ? -1.878 -0.514 -1.326 1.00 88.12 154 LYS A N 1
ATOM 1254 C CA . LYS A 1 154 ? -2.776 -0.663 -2.485 1.00 88.12 154 LYS A CA 1
ATOM 1255 C C . LYS A 1 154 ? -2.122 -0.250 -3.807 1.00 88.12 154 LYS A C 1
ATOM 1257 O O . LYS A 1 154 ? -2.561 -0.681 -4.874 1.00 88.12 154 LYS A O 1
ATOM 1262 N N . LYS A 1 155 ? -1.140 0.654 -3.749 1.00 91.50 155 LYS A N 1
ATOM 1263 C CA . LYS A 1 155 ? -0.474 1.270 -4.904 1.00 91.50 155 LYS A CA 1
ATOM 1264 C C . LYS A 1 155 ? 0.997 1.543 -4.581 1.00 91.50 155 LYS A C 1
ATOM 1266 O O . LYS A 1 155 ? 1.325 1.817 -3.428 1.00 91.50 155 LYS A O 1
ATOM 1271 N N . PHE A 1 156 ? 1.841 1.516 -5.611 1.00 94.19 156 PHE A N 1
ATOM 1272 C CA . PHE A 1 156 ? 3.210 2.034 -5.551 1.00 94.19 156 PHE A CA 1
ATOM 1273 C C . PHE A 1 156 ? 3.206 3.555 -5.373 1.00 94.19 156 PHE A C 1
ATOM 1275 O O . PHE A 1 156 ? 2.276 4.233 -5.829 1.00 94.19 156 PHE A O 1
ATOM 1282 N N . LYS A 1 157 ? 4.238 4.086 -4.713 1.00 93.50 157 LYS A N 1
ATOM 1283 C CA . LYS A 1 157 ? 4.428 5.529 -4.570 1.00 93.50 157 LYS A CA 1
ATOM 1284 C C . LYS A 1 157 ? 4.961 6.142 -5.868 1.00 93.50 157 LYS A C 1
ATOM 1286 O O . LYS A 1 157 ? 5.375 5.424 -6.779 1.00 93.50 157 LYS A O 1
ATOM 1291 N N . LYS A 1 158 ? 4.950 7.477 -5.969 1.00 93.50 158 LYS A N 1
ATOM 1292 C CA . LYS A 1 158 ? 5.448 8.175 -7.166 1.00 93.50 158 LYS A CA 1
ATOM 1293 C C . LYS A 1 158 ? 6.940 7.894 -7.383 1.00 93.50 158 LYS A C 1
ATOM 1295 O O . LYS A 1 158 ? 7.365 7.722 -8.522 1.00 93.50 158 LYS A O 1
ATOM 1300 N N . GLU A 1 159 ? 7.684 7.788 -6.287 1.00 93.12 159 GLU A N 1
ATOM 1301 C CA . GLU A 1 159 ? 9.135 7.600 -6.237 1.00 93.12 159 GLU A CA 1
ATOM 1302 C C . GLU A 1 159 ? 9.559 6.172 -6.613 1.00 93.12 159 GLU A C 1
ATOM 1304 O O . GLU A 1 159 ? 10.682 5.958 -7.060 1.00 93.12 159 GLU A O 1
ATOM 1309 N N . ASP A 1 160 ? 8.651 5.198 -6.500 1.00 94.75 160 ASP A N 1
ATOM 1310 C CA . ASP A 1 160 ? 8.930 3.800 -6.847 1.00 94.75 160 ASP A CA 1
ATOM 1311 C C . ASP A 1 160 ? 8.934 3.586 -8.377 1.00 94.75 160 ASP A C 1
ATOM 1313 O O . ASP A 1 160 ? 9.615 2.699 -8.900 1.00 94.75 160 ASP A O 1
ATOM 1317 N N . TRP A 1 161 ? 8.176 4.395 -9.131 1.00 95.50 161 TRP A N 1
ATOM 1318 C CA . TRP A 1 161 ? 8.010 4.209 -10.578 1.00 95.50 161 TRP A CA 1
ATOM 1319 C C . TRP A 1 161 ? 9.292 4.410 -11.400 1.00 95.50 161 TRP A C 1
ATOM 1321 O O . TRP A 1 161 ? 9.511 3.596 -12.302 1.00 95.50 161 TRP A O 1
ATOM 1331 N N . PRO A 1 162 ? 10.144 5.425 -11.138 1.00 94.25 162 PRO A N 1
ATOM 1332 C CA . PRO A 1 162 ? 11.452 5.539 -11.785 1.00 94.25 162 PRO A CA 1
ATOM 1333 C C . PRO A 1 162 ? 12.319 4.291 -11.610 1.00 94.25 162 PRO A C 1
ATOM 1335 O O . PRO A 1 162 ? 12.887 3.809 -12.585 1.00 94.25 162 PRO A O 1
ATOM 1338 N N . VAL A 1 163 ? 12.347 3.701 -10.411 1.00 94.44 163 VAL A N 1
ATOM 1339 C CA . VAL A 1 163 ? 13.127 2.484 -10.130 1.00 94.44 163 VAL A CA 1
ATOM 1340 C C . VAL A 1 163 ? 12.611 1.300 -10.950 1.00 94.44 163 VAL A C 1
ATOM 1342 O O . VAL A 1 163 ? 13.389 0.589 -11.589 1.00 94.44 163 VAL A O 1
ATOM 1345 N N . ILE A 1 164 ? 11.287 1.114 -10.995 1.00 95.31 164 ILE A N 1
ATOM 1346 C CA . ILE A 1 164 ? 10.643 0.069 -11.808 1.00 95.31 164 ILE A CA 1
ATOM 1347 C C . ILE A 1 164 ? 10.960 0.262 -13.299 1.00 95.31 164 ILE A C 1
ATOM 1349 O O . ILE A 1 164 ? 11.242 -0.706 -14.010 1.00 95.31 164 ILE A O 1
ATOM 1353 N N . TYR A 1 165 ? 10.924 1.506 -13.781 1.00 95.12 165 TYR A N 1
ATOM 1354 C CA . TYR A 1 165 ? 11.235 1.831 -15.169 1.00 95.12 165 TYR A CA 1
ATOM 1355 C C . TYR A 1 165 ? 12.708 1.570 -15.501 1.00 95.12 165 TYR A C 1
ATOM 1357 O O . TYR A 1 165 ? 12.993 0.912 -16.502 1.00 95.12 165 TYR A O 1
ATOM 1365 N N . GLN A 1 166 ? 13.635 1.986 -14.637 1.00 94.06 166 GLN A N 1
ATOM 1366 C CA . GLN A 1 166 ? 15.062 1.729 -14.812 1.00 94.06 166 GLN A CA 1
ATOM 1367 C C . GLN A 1 166 ? 15.358 0.227 -14.859 1.00 94.06 166 GLN A C 1
ATOM 1369 O O . GLN A 1 166 ? 16.081 -0.244 -15.735 1.00 94.06 166 GLN A O 1
ATOM 1374 N N . HIS A 1 167 ? 14.739 -0.558 -13.974 1.00 94.62 167 HIS A N 1
ATOM 1375 C CA . HIS A 1 167 ? 14.862 -2.014 -14.001 1.00 94.62 167 HIS A CA 1
ATOM 1376 C C . HIS A 1 167 ? 14.359 -2.616 -15.324 1.00 94.62 167 HIS A C 1
ATOM 1378 O O . HIS A 1 167 ? 14.981 -3.529 -15.869 1.00 94.62 167 HIS A O 1
ATOM 1384 N N . HIS A 1 168 ? 13.263 -2.089 -15.878 1.00 94.31 168 HIS A N 1
ATOM 1385 C CA . HIS A 1 168 ? 12.753 -2.511 -17.182 1.00 94.31 168 HIS A CA 1
ATOM 1386 C C . HIS A 1 168 ? 13.719 -2.185 -18.333 1.00 94.31 168 HIS A C 1
ATOM 1388 O O . HIS A 1 168 ? 13.907 -3.019 -19.221 1.00 94.31 168 HIS A O 1
ATOM 1394 N N . LEU A 1 169 ? 14.363 -1.011 -18.308 1.00 93.94 169 LEU A N 1
ATOM 1395 C CA . LEU A 1 169 ? 15.399 -0.644 -19.280 1.00 93.94 169 LEU A CA 1
ATOM 1396 C C . LEU A 1 169 ? 16.601 -1.591 -19.191 1.00 93.94 169 LEU A C 1
ATOM 1398 O O . LEU A 1 169 ? 17.001 -2.158 -20.207 1.00 93.94 169 LEU A O 1
ATOM 1402 N N . ASN A 1 170 ? 17.095 -1.840 -17.976 1.00 94.44 170 ASN A N 1
ATOM 1403 C CA . ASN A 1 170 ? 18.216 -2.747 -17.714 1.00 94.44 170 ASN A CA 1
ATOM 1404 C C . ASN A 1 170 ? 17.902 -4.205 -18.094 1.00 94.44 170 ASN A C 1
ATOM 1406 O O . ASN A 1 170 ? 18.798 -4.970 -18.432 1.00 94.44 170 ASN A O 1
ATOM 1410 N N . SER A 1 171 ? 16.624 -4.593 -18.087 1.00 93.50 171 SER A N 1
ATOM 1411 C CA . SER A 1 171 ? 16.161 -5.935 -18.469 1.00 93.50 171 SER A CA 1
ATOM 1412 C C . SER A 1 171 ? 15.977 -6.104 -19.985 1.00 93.50 171 SER A C 1
ATOM 1414 O O . SER A 1 171 ? 15.184 -6.941 -20.421 1.00 93.50 171 SER A O 1
ATOM 1416 N N . ASN A 1 172 ? 16.653 -5.296 -20.813 1.00 93.50 172 ASN A N 1
ATOM 1417 C CA . ASN A 1 172 ? 16.492 -5.263 -22.273 1.00 93.50 172 ASN A CA 1
ATOM 1418 C C . ASN A 1 172 ? 15.027 -5.103 -22.709 1.00 93.50 172 ASN A C 1
ATOM 1420 O O . ASN A 1 172 ? 14.577 -5.735 -23.665 1.00 93.50 172 ASN A O 1
ATOM 1424 N N . ARG A 1 173 ? 14.256 -4.289 -21.975 1.00 89.62 173 ARG A N 1
ATOM 1425 C CA . ARG A 1 173 ? 12.822 -4.057 -22.215 1.00 89.62 173 ARG A CA 1
ATOM 1426 C C . ARG A 1 173 ? 11.962 -5.325 -22.145 1.00 89.62 173 ARG A C 1
ATOM 1428 O O . ARG A 1 173 ? 10.844 -5.347 -22.660 1.00 89.62 173 ARG A O 1
ATOM 1435 N N . LYS A 1 174 ? 12.438 -6.381 -21.480 1.00 93.50 174 LYS A N 1
ATOM 1436 C CA . LYS A 1 174 ? 11.611 -7.545 -21.160 1.00 93.50 174 LYS A CA 1
ATOM 1437 C C . LYS A 1 174 ? 10.640 -7.188 -20.035 1.00 93.50 174 LYS A C 1
ATOM 1439 O O . LYS A 1 174 ? 10.963 -6.450 -19.101 1.00 93.50 174 LYS A O 1
ATOM 1444 N N . TYR A 1 175 ? 9.419 -7.699 -20.134 1.00 91.88 175 TYR A N 1
ATOM 1445 C CA . TYR A 1 175 ? 8.395 -7.500 -19.115 1.00 91.88 175 TYR A CA 1
ATOM 1446 C C . TYR A 1 175 ? 8.623 -8.441 -17.931 1.00 91.88 175 TYR A C 1
ATOM 1448 O O . TYR A 1 175 ? 8.041 -9.522 -17.860 1.00 91.88 175 TYR A O 1
ATOM 1456 N N . THR A 1 176 ? 9.453 -8.017 -16.979 1.00 94.25 176 THR A N 1
ATOM 1457 C CA . THR A 1 176 ? 9.633 -8.713 -15.698 1.00 94.25 176 THR A CA 1
ATOM 1458 C C . THR A 1 176 ? 8.339 -8.664 -14.892 1.00 94.25 176 THR A C 1
ATOM 1460 O O . THR A 1 176 ? 7.686 -7.626 -14.834 1.00 94.25 176 THR A O 1
ATO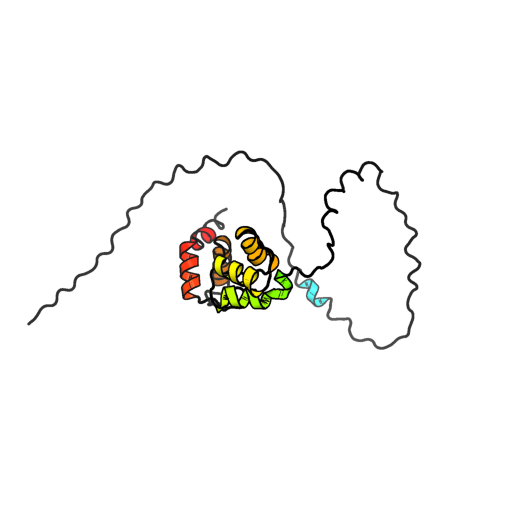M 1463 N N . ALA A 1 177 ? 7.915 -9.768 -14.279 1.00 95.12 177 ALA A N 1
ATOM 1464 C CA . ALA A 1 177 ? 6.708 -9.758 -13.459 1.00 95.12 177 ALA A CA 1
ATOM 1465 C C . ALA A 1 177 ? 6.871 -8.789 -12.272 1.00 95.12 177 ALA A C 1
ATOM 1467 O O . ALA A 1 177 ? 7.803 -8.916 -11.484 1.00 95.12 177 ALA A 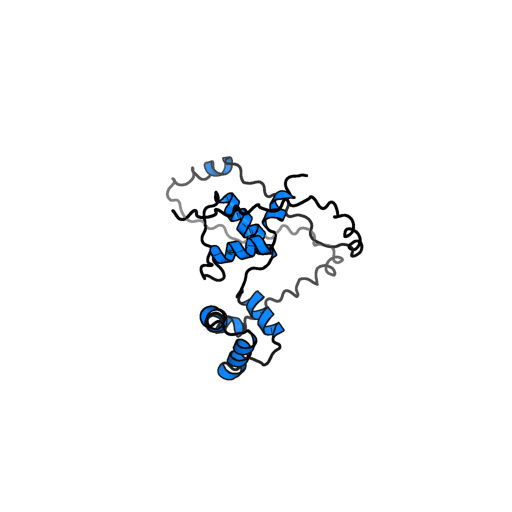O 1
ATOM 1468 N N . LEU A 1 178 ? 5.961 -7.819 -12.161 1.00 95.75 178 LEU A N 1
ATOM 1469 C CA . LEU A 1 178 ? 5.906 -6.888 -11.038 1.00 95.75 178 LEU A CA 1
ATOM 1470 C C . LEU A 1 178 ? 4.981 -7.470 -9.975 1.00 95.75 178 LEU A C 1
ATOM 1472 O O . LEU A 1 178 ? 3.867 -7.878 -10.300 1.00 95.75 178 LEU A O 1
ATOM 1476 N N . TYR A 1 179 ? 5.418 -7.482 -8.721 1.00 94.38 179 TYR A N 1
ATOM 1477 C CA . TYR A 1 179 ? 4.612 -7.947 -7.597 1.00 94.38 179 TYR A CA 1
ATOM 1478 C C . TYR A 1 179 ? 4.472 -6.824 -6.573 1.00 94.38 179 TYR A C 1
ATOM 1480 O O . TYR A 1 179 ? 5.457 -6.183 -6.216 1.00 94.38 179 TYR A O 1
ATOM 1488 N N . LEU A 1 180 ? 3.245 -6.591 -6.113 1.00 91.88 180 LEU A N 1
ATOM 1489 C CA . LEU A 1 180 ? 2.942 -5.726 -4.977 1.00 91.88 180 LEU A CA 1
ATOM 1490 C C . LEU A 1 180 ? 2.250 -6.597 -3.929 1.00 91.88 180 LEU A C 1
ATOM 1492 O O . LEU A 1 180 ? 1.204 -7.177 -4.211 1.00 91.88 180 LEU A O 1
ATOM 1496 N N . ASP A 1 181 ? 2.875 -6.751 -2.764 1.00 88.00 181 ASP A N 1
ATOM 1497 C CA . ASP A 1 181 ? 2.394 -7.585 -1.652 1.00 88.00 181 ASP A CA 1
ATOM 1498 C C . ASP A 1 181 ? 2.085 -9.048 -2.026 1.00 88.00 181 ASP A C 1
ATOM 1500 O O . ASP A 1 181 ? 1.186 -9.693 -1.473 1.00 88.00 181 ASP A O 1
ATOM 1504 N N . GLY A 1 182 ? 2.851 -9.582 -2.981 1.00 88.00 182 GLY A N 1
ATOM 1505 C CA . GLY A 1 182 ? 2.690 -10.935 -3.519 1.00 88.00 182 GLY A CA 1
ATOM 1506 C C . GLY A 1 182 ? 1.648 -11.052 -4.635 1.00 88.00 182 GLY A C 1
ATOM 1507 O O . GLY A 1 182 ? 1.532 -12.110 -5.246 1.00 88.00 182 GLY A O 1
ATOM 1508 N N . VAL A 1 183 ? 0.927 -9.978 -4.967 1.00 89.81 183 VAL A N 1
ATOM 1509 C CA . VAL A 1 183 ? -0.037 -9.964 -6.073 1.00 89.81 183 VAL A CA 1
ATOM 1510 C C . VAL A 1 183 ? 0.641 -9.470 -7.348 1.00 89.81 183 VAL A C 1
ATOM 1512 O O . VAL A 1 183 ? 1.247 -8.395 -7.375 1.00 89.81 183 VAL A O 1
ATOM 1515 N N . LYS A 1 184 ? 0.514 -10.242 -8.433 1.00 93.94 184 LYS A N 1
ATOM 1516 C CA . LYS A 1 184 ? 1.056 -9.873 -9.746 1.00 93.94 184 LYS A CA 1
ATOM 1517 C C . LYS A 1 184 ? 0.357 -8.621 -10.281 1.00 93.94 184 LYS A C 1
ATOM 1519 O O . LYS A 1 184 ? -0.853 -8.603 -10.508 1.00 93.94 184 LYS A O 1
ATOM 1524 N N . PHE A 1 185 ? 1.135 -7.578 -10.535 1.00 94.75 185 PHE A N 1
ATOM 1525 C CA . PHE A 1 185 ? 0.659 -6.307 -11.052 1.00 94.75 185 PHE A CA 1
ATOM 1526 C C . PHE A 1 185 ? 0.715 -6.291 -12.592 1.00 94.75 185 PHE A C 1
ATOM 1528 O O . PHE A 1 185 ? 1.755 -6.588 -13.183 1.00 94.75 185 PHE A O 1
ATOM 1535 N N . PRO A 1 186 ? -0.382 -5.943 -13.290 1.00 95.81 186 PRO A N 1
ATOM 1536 C CA . PRO A 1 186 ? -0.421 -5.995 -14.747 1.00 95.81 186 PRO A CA 1
ATOM 1537 C C . PRO A 1 186 ? 0.381 -4.853 -15.389 1.00 95.81 186 PRO A C 1
ATOM 1539 O O . PRO A 1 186 ? 0.143 -3.672 -15.116 1.00 95.81 186 PRO A O 1
ATOM 1542 N N . TRP A 1 187 ? 1.253 -5.197 -16.343 1.00 95.69 187 TRP A N 1
ATOM 1543 C CA . TRP A 1 187 ? 2.122 -4.243 -17.048 1.00 95.69 187 TRP A CA 1
ATOM 1544 C C . TRP A 1 187 ? 1.37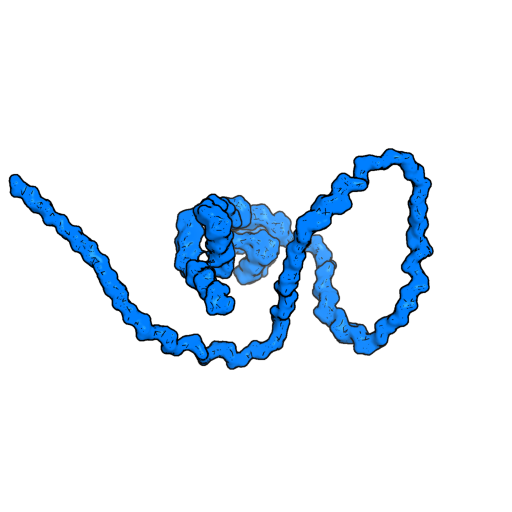9 -3.109 -17.751 1.00 95.69 187 TRP A C 1
ATOM 1546 O O . TRP A 1 187 ? 1.848 -1.976 -17.744 1.00 95.69 187 TRP A O 1
ATOM 1556 N N . LYS A 1 188 ? 0.185 -3.368 -18.298 1.00 96.25 188 LYS A N 1
ATOM 1557 C CA . LYS A 1 188 ? -0.647 -2.326 -18.925 1.00 96.25 188 LYS A CA 1
ATOM 1558 C C . LYS A 1 188 ? -0.973 -1.186 -17.950 1.00 96.25 188 LYS A C 1
ATOM 1560 O O . LYS A 1 188 ? -1.002 -0.024 -18.351 1.00 96.25 188 LYS A O 1
ATOM 1565 N N . LYS A 1 189 ? -1.205 -1.508 -16.670 1.00 96.00 189 LYS A N 1
ATOM 1566 C CA . LYS A 1 189 ? -1.435 -0.505 -15.619 1.00 96.00 189 LYS A CA 1
ATOM 1567 C C . LYS A 1 189 ? -0.124 0.149 -15.195 1.00 96.00 189 LYS A C 1
ATOM 1569 O O . LYS A 1 189 ? -0.084 1.370 -15.117 1.00 96.00 189 LYS A O 1
ATOM 1574 N N . ALA A 1 190 ? 0.937 -0.638 -15.004 1.00 95.75 190 ALA A N 1
ATOM 1575 C CA . ALA A 1 190 ? 2.254 -0.116 -14.632 1.00 95.75 190 ALA A CA 1
ATOM 1576 C C . ALA A 1 190 ? 2.753 0.925 -15.643 1.00 95.75 190 ALA A C 1
ATOM 1578 O O . ALA A 1 190 ? 3.114 2.029 -15.262 1.00 95.75 190 ALA A O 1
ATOM 1579 N N . TRP A 1 191 ? 2.648 0.642 -16.943 1.00 94.81 191 TRP A N 1
ATOM 1580 C CA . TRP A 1 191 ? 3.029 1.582 -17.999 1.00 94.81 191 TRP A CA 1
ATOM 1581 C C . TRP A 1 191 ? 2.249 2.888 -17.995 1.00 94.81 191 TRP A C 1
ATOM 1583 O O . TRP A 1 191 ? 2.787 3.938 -18.350 1.00 94.81 191 TRP A O 1
ATOM 1593 N N . LYS A 1 192 ? 0.964 2.837 -17.640 1.00 96.44 192 LYS A N 1
ATOM 1594 C CA . LYS A 1 192 ? 0.149 4.045 -17.519 1.00 96.44 192 LYS A CA 1
ATOM 1595 C C . LYS A 1 192 ? 0.663 4.920 -16.376 1.00 96.44 192 LYS A C 1
ATOM 1597 O O . LYS A 1 192 ? 0.757 6.127 -16.559 1.00 96.44 192 LYS A O 1
ATOM 1602 N N . GLU A 1 193 ? 1.031 4.316 -15.252 1.00 96.44 193 GLU A N 1
ATOM 1603 C CA . GLU A 1 193 ? 1.568 5.036 -14.094 1.00 96.44 193 GLU A CA 1
ATOM 1604 C C . GLU A 1 193 ? 3.006 5.530 -14.314 1.00 96.44 193 GLU A C 1
ATOM 1606 O O . GLU A 1 193 ? 3.281 6.688 -14.028 1.00 96.44 193 GLU A O 1
ATOM 1611 N N . ILE A 1 194 ? 3.882 4.740 -14.946 1.00 94.62 194 ILE A N 1
ATOM 1612 C CA . ILE A 1 194 ? 5.243 5.162 -15.341 1.00 94.62 194 ILE A CA 1
ATOM 1613 C C . ILE A 1 194 ? 5.207 6.415 -16.230 1.00 94.62 194 ILE A C 1
ATOM 1615 O O . ILE A 1 194 ? 6.028 7.316 -16.083 1.00 94.62 194 ILE A O 1
ATOM 1619 N N . ARG A 1 195 ? 4.245 6.505 -17.158 1.00 93.12 195 ARG A N 1
ATOM 1620 C CA . ARG A 1 195 ? 4.083 7.708 -17.993 1.00 93.12 195 ARG A CA 1
ATOM 1621 C C . ARG A 1 195 ? 3.544 8.902 -17.210 1.00 93.12 195 ARG A C 1
ATOM 1623 O O . ARG A 1 195 ? 3.938 10.023 -17.493 1.00 93.12 195 ARG A O 1
ATOM 1630 N N . ARG A 1 196 ? 2.648 8.670 -16.247 1.00 93.69 196 ARG A N 1
ATOM 1631 C CA . ARG A 1 196 ? 2.080 9.725 -15.391 1.00 93.69 196 ARG A CA 1
ATOM 1632 C C . ARG A 1 196 ? 3.087 10.279 -14.390 1.00 93.69 196 ARG A C 1
ATOM 1634 O O . ARG A 1 196 ? 2.979 11.442 -14.024 1.00 93.69 196 ARG A O 1
ATOM 1641 N N . SER A 1 197 ? 4.028 9.461 -13.926 1.00 91.88 197 SER A N 1
ATOM 1642 C CA . SER A 1 197 ? 4.998 9.871 -12.911 1.00 91.88 197 SER A CA 1
ATOM 1643 C C . SER A 1 197 ? 6.114 10.767 -13.451 1.00 91.88 197 SER A C 1
ATOM 1645 O O . SER A 1 197 ? 6.811 11.369 -12.639 1.00 91.88 197 SER A O 1
ATOM 1647 N N . GLY A 1 198 ? 6.287 10.862 -14.776 1.00 87.75 198 GLY A N 1
ATOM 1648 C CA . GLY A 1 198 ? 7.429 11.549 -15.392 1.00 87.75 198 GLY A CA 1
ATOM 1649 C C . GLY A 1 198 ? 8.729 10.741 -15.315 1.00 87.75 198 GLY A C 1
ATOM 1650 O O . GLY A 1 198 ? 9.805 11.265 -15.574 1.00 87.75 198 GLY A O 1
ATOM 1651 N N . ALA A 1 199 ? 8.663 9.442 -14.995 1.00 82.06 199 ALA A N 1
ATOM 1652 C CA . ALA A 1 199 ? 9.846 8.596 -14.796 1.00 82.06 199 ALA A CA 1
ATOM 1653 C C . ALA A 1 199 ? 10.817 8.557 -15.994 1.00 82.06 199 ALA A C 1
ATOM 1655 O O . ALA A 1 199 ? 11.989 8.248 -15.812 1.00 82.06 199 ALA A O 1
ATOM 1656 N N . ARG A 1 200 ? 10.350 8.874 -17.210 1.00 75.94 200 ARG A N 1
ATOM 1657 C CA . ARG A 1 200 ? 11.203 8.941 -18.410 1.00 75.94 200 ARG A CA 1
ATOM 1658 C C . ARG A 1 200 ? 12.136 10.152 -18.406 1.00 75.94 200 ARG A C 1
ATOM 1660 O O . ARG A 1 200 ? 13.220 10.076 -18.968 1.00 75.94 200 ARG A O 1
ATOM 1667 N N . GLU A 1 201 ? 11.700 11.251 -17.803 1.00 76.19 201 GLU A N 1
ATOM 1668 C CA . GLU A 1 201 ? 12.444 12.512 -17.761 1.00 76.19 201 GLU A CA 1
ATOM 1669 C C . GLU A 1 201 ? 13.554 12.440 -16.708 1.00 76.19 201 GLU A C 1
ATOM 1671 O O . GLU A 1 201 ? 14.672 12.878 -16.965 1.00 76.19 201 GLU A O 1
ATOM 1676 N N . ALA A 1 202 ? 13.286 11.774 -15.577 1.00 67.94 202 ALA A N 1
ATOM 1677 C CA . ALA A 1 202 ? 14.262 11.574 -14.505 1.00 67.94 202 ALA A CA 1
ATOM 1678 C C . ALA A 1 202 ? 15.531 10.835 -14.972 1.00 67.94 202 ALA A C 1
ATOM 1680 O O . ALA A 1 202 ? 16.632 11.198 -14.581 1.00 67.94 202 ALA A O 1
ATOM 1681 N N . THR A 1 203 ? 15.397 9.839 -15.854 1.00 63.66 203 THR A N 1
ATOM 1682 C CA . THR A 1 203 ? 16.538 9.044 -16.343 1.00 63.66 203 THR A CA 1
ATOM 1683 C C . THR A 1 203 ? 17.437 9.766 -17.350 1.00 63.66 203 THR A C 1
ATOM 1685 O O . THR A 1 203 ? 18.548 9.311 -17.591 1.00 63.66 203 THR A O 1
ATOM 1688 N N . ILE A 1 204 ? 16.968 10.852 -17.973 1.00 67.00 204 ILE A N 1
ATOM 1689 C CA . ILE A 1 204 ? 17.731 11.586 -19.001 1.00 67.00 204 ILE A CA 1
ATOM 1690 C C . ILE A 1 204 ? 18.561 12.717 -18.367 1.00 67.00 204 ILE A C 1
ATOM 1692 O O . ILE A 1 204 ? 19.592 13.094 -18.912 1.00 67.00 204 ILE A O 1
ATOM 1696 N N . GLY A 1 205 ? 18.148 13.231 -17.203 1.00 61.34 205 GLY A N 1
ATOM 1697 C CA . GLY A 1 205 ? 18.828 14.341 -16.528 1.00 61.34 205 GLY A CA 1
ATOM 1698 C C . GLY A 1 205 ? 20.119 13.975 -15.786 1.00 61.34 205 GLY A C 1
ATOM 1699 O O . GLY A 1 205 ? 20.932 14.858 -15.557 1.00 61.34 205 GLY A O 1
ATOM 1700 N N . GLU A 1 206 ? 20.336 12.705 -15.426 1.00 59.19 206 GLU A N 1
ATOM 1701 C CA . GLU A 1 206 ? 21.511 12.277 -14.637 1.00 59.19 206 GLU A CA 1
ATOM 1702 C C . GLU A 1 206 ? 22.758 11.942 -15.476 1.00 59.19 206 GLU A C 1
ATOM 1704 O O . GLU A 1 206 ? 23.818 11.694 -14.910 1.00 59.19 206 GLU A O 1
ATOM 1709 N N . SER A 1 207 ? 22.674 11.915 -16.812 1.00 54.19 207 SER A N 1
ATOM 1710 C CA . SER A 1 207 ? 23.821 11.574 -17.677 1.00 54.19 207 SER A CA 1
ATOM 1711 C C . SER A 1 207 ? 24.536 12.791 -18.275 1.00 54.19 207 SER A C 1
ATOM 1713 O O . SER A 1 207 ? 25.213 12.647 -19.293 1.00 54.19 207 SER A O 1
ATOM 1715 N N . MET A 1 208 ? 24.322 13.986 -17.723 1.00 51.34 208 MET A N 1
ATOM 1716 C CA . MET A 1 208 ? 24.788 15.250 -18.306 1.00 51.34 208 MET A CA 1
ATOM 1717 C C . MET A 1 208 ? 25.602 16.119 -17.331 1.00 51.34 208 MET A C 1
ATOM 1719 O O . MET A 1 208 ? 25.719 17.318 -17.568 1.00 51.34 208 MET A O 1
ATOM 1723 N N . ASP A 1 209 ? 26.177 15.499 -16.292 1.00 47.28 209 ASP A N 1
ATOM 1724 C CA . ASP A 1 209 ? 27.173 16.077 -15.373 1.00 47.28 209 ASP A CA 1
ATOM 1725 C C . ASP A 1 209 ? 28.480 15.261 -15.393 1.00 47.28 209 ASP A C 1
ATOM 1727 O O . ASP A 1 209 ? 28.406 14.009 -15.306 1.00 47.28 209 ASP A O 1
#

Radius of gyration: 30.07 Å; Cα contacts (8 Å, |Δi|>4): 83; chains: 1; bounding box: 63×69×93 Å

Sequence (209 aa):
LQQGDHHRYSSPKISSVSGLESWRRREQNCTLCSLRLYKRWPLPSKAWAEHLGQRLTSPLISNRLPSIDSCLDKLSPGPPPSLLHCLLPLAQRLPACKMDDIFTQHRPLIKRLYQEERKSLKQVKEILESEYQFPESSLAFYEIKLRDLLGVRKKFKKEDWPVIYQHHLNSNRKYTALYLDGVKFPWKKAWKEIRRSGAREATIGESMD

Foldseek 3Di:
DDDDDDDDDDDDDDDDDPDPPDDPPDDPDDDDDDDDDPPDDDDDDPVVVPVVPPPPDDDDDDDDDDDPPPDPPPDDDDDDPVCPVPPPPPVVPDPPPPPPPVCNVCLVVLLCVCPVVVDDLVVSLVCCCPVVVDDDDDSVVSVCCCCPVSVADPDDDLVVLLVVVVVCVVVVVDDDFDDRPNDTDDPVVSVVSSVVSCSVVVVVVPVPD

pLDDT: mean 70.96, std 22.84, range [32.47, 98.31]

Organism: Bionectria ochroleuca (NCBI:txid29856)

InterPro domains:
  IPR025676 Clr5 domain [PF14420] (101-137)